Protein AF-A0A131XTY8-F1 (afdb_monomer)

Nearest PDB structures (foldseek):
  3wge-assembly1_A  TM=9.800E-01  e=1.702E-15  Homo sapiens
  3uvt-assembly1_A  TM=9.509E-01  e=2.452E-12  Homo sapiens
  8eky-assembly1_M  TM=9.705E-01  e=9.045E-12  Homo sapiens
  3wgd-assembly6_F  TM=8.967E-01  e=4.268E-10  Homo sapiens
  3wgd-assembly7_G  TM=9.235E-01  e=1.084E-09  Homo sapiens

Foldseek 3Di:
DLQCVQVVPPDDRPDHDDDDDCVPVVVLCVVLVPPDPDWDFDADVPDPHTDTDDDDPDPVSVVVVVCVVVVNDDDPPPPPPVPDPPPQQLEAEDALVCCCVVQQAAKEWEWEAAPNDPVQVVLVVLLSVLRNVCNPPPRYGYYYYHCVHHVPVCVLVPPPDPGWIFMGHNNHTPDTDDDDSHNVVVVVVVVVVVPDDDDDDDDDDDDDDDDDDDPDPPPQPPLAAEDDPVCVQVLLQAFKEKEWEAAPPDPVQSPQSVLLSVLSVCCVPPPPPGPYGYYYYHCNVHVVVCVVVVNPDPGWIFMGHNSDGDDTDDDDRGNVSVCVVCVVVVDPDDDD

InterPro domains:
  IPR013766 Thioredoxin domain [PF00085] (2-67)
  IPR013766 Thioredoxin domain [PF00085] (92-191)
  IPR013766 Thioredoxin domain [PF00085] (224-326)
  IPR013766 Thioredoxin domain [PS51352] (80-195)
  IPR013766 Thioredoxin domain [PS51352] (218-331)
  IPR017937 Thioredoxin, conserved site [PS00194] (109-127)
  IPR036249 Thioredoxin-like superfamily [SSF52833] (3-70)
  IPR036249 Thioredoxin-like superfamily [SSF52833] (89-193)
  IPR036249 Thioredoxin-like superfamily [SSF52833] (214-329)
  IPR051063 Protein Disulfide Isomerase [PTHR45672] (86-199)

Organism: Ixodes ricinus (NCBI:txid34613)

Structure (mmCIF, N/CA/C/O backbone):
data_AF-A0A131XTY8-F1
#
_entry.id   AF-A0A131XTY8-F1
#
loop_
_atom_site.group_PDB
_atom_site.id
_atom_site.type_symbol
_atom_site.label_atom_id
_atom_site.label_alt_id
_atom_site.label_comp_id
_atom_site.label_asym_id
_atom_site.label_entity_id
_atom_site.label_seq_id
_atom_site.pdbx_PDB_ins_code
_atom_site.Cartn_x
_atom_site.Cartn_y
_atom_site.Cartn_z
_atom_site.occupancy
_atom_site.B_iso_or_equiv
_atom_site.auth_seq_id
_atom_site.auth_comp_id
_atom_site.auth_asym_id
_atom_site.auth_atom_id
_atom_site.pdbx_PDB_model_num
ATOM 1 N N . GLU A 1 1 ? 3.208 -10.495 35.066 1.00 76.88 1 GLU A N 1
ATOM 2 C CA . GLU A 1 1 ? 1.771 -10.478 34.714 1.00 76.88 1 GLU A CA 1
ATOM 3 C C . GLU A 1 1 ? 1.296 -11.725 33.966 1.00 76.88 1 GLU A C 1
ATOM 5 O O . GLU A 1 1 ? 0.870 -12.662 34.622 1.00 76.88 1 GLU A O 1
ATOM 10 N N . LEU A 1 2 ? 1.382 -11.815 32.628 1.00 84.31 2 LEU A N 1
ATOM 11 C CA . LEU A 1 2 ? 0.803 -12.963 31.897 1.00 84.31 2 LEU A CA 1
ATOM 12 C C . LEU A 1 2 ? 1.429 -14.311 32.311 1.00 84.31 2 LEU A C 1
ATOM 14 O O . LEU A 1 2 ? 0.721 -15.285 32.539 1.00 84.31 2 LEU A O 1
ATOM 18 N N . ALA A 1 3 ? 2.755 -14.353 32.468 1.00 86.69 3 ALA A N 1
ATOM 19 C CA . ALA A 1 3 ? 3.450 -15.544 32.954 1.00 86.69 3 ALA A CA 1
ATOM 20 C C . ALA A 1 3 ? 3.085 -15.897 34.406 1.00 86.69 3 ALA A C 1
ATOM 22 O O . ALA A 1 3 ? 2.943 -17.071 34.705 1.00 86.69 3 ALA A O 1
ATOM 23 N N . GLU A 1 4 ? 2.868 -14.916 35.285 1.00 84.31 4 GLU A N 1
ATOM 24 C CA . GLU A 1 4 ? 2.409 -15.178 36.662 1.00 84.31 4 GLU A CA 1
ATOM 25 C C . GLU A 1 4 ? 1.011 -15.809 36.637 1.00 84.31 4 GLU A C 1
ATOM 27 O O . GLU A 1 4 ? 0.763 -16.816 37.290 1.00 84.31 4 GLU A O 1
ATOM 32 N N . LYS A 1 5 ? 0.109 -15.296 35.791 1.00 83.38 5 LYS A N 1
ATOM 33 C CA . LYS A 1 5 ? -1.246 -15.844 35.655 1.00 83.38 5 LYS A CA 1
ATOM 34 C C . LYS A 1 5 ? -1.258 -17.280 35.134 1.00 83.38 5 LYS A C 1
ATOM 36 O O . LYS A 1 5 ? -1.989 -18.107 35.664 1.00 83.38 5 LYS A O 1
ATOM 41 N N . TYR A 1 6 ? -0.502 -17.569 34.077 1.00 84.31 6 TYR A N 1
ATOM 42 C CA . TYR A 1 6 ? -0.589 -18.858 33.385 1.00 84.31 6 TYR A CA 1
ATOM 43 C C . TYR A 1 6 ? 0.416 -19.896 33.886 1.00 84.31 6 TYR A C 1
ATOM 45 O O . TYR A 1 6 ? 0.084 -21.075 33.914 1.00 84.31 6 TYR A O 1
ATOM 53 N N . ASN A 1 7 ? 1.616 -19.497 34.309 1.00 88.00 7 ASN A N 1
ATOM 54 C CA . ASN A 1 7 ? 2.637 -20.448 34.755 1.00 88.00 7 ASN A CA 1
ATOM 55 C C . ASN A 1 7 ? 2.583 -20.712 36.267 1.00 88.00 7 ASN A C 1
ATOM 57 O O . ASN A 1 7 ? 3.062 -21.756 36.699 1.00 88.00 7 ASN A O 1
ATOM 61 N N . GLU A 1 8 ? 2.031 -19.798 37.078 1.00 74.25 8 GLU A N 1
ATOM 62 C CA . GLU A 1 8 ? 1.960 -19.970 38.542 1.00 74.25 8 GLU A CA 1
ATOM 63 C C . GLU A 1 8 ? 0.575 -20.425 39.038 1.00 74.25 8 GLU A C 1
ATOM 65 O O . GLU A 1 8 ? 0.424 -20.779 40.211 1.00 74.25 8 GLU A O 1
ATOM 70 N N . ALA A 1 9 ? -0.438 -20.473 38.163 1.00 63.38 9 ALA A N 1
ATOM 71 C CA . ALA A 1 9 ? -1.740 -21.044 38.495 1.00 63.38 9 ALA A CA 1
ATOM 72 C C . ALA A 1 9 ? -1.616 -22.557 38.747 1.00 63.38 9 ALA A C 1
ATOM 74 O O . ALA A 1 9 ? -1.275 -23.333 37.860 1.00 63.38 9 ALA A O 1
ATOM 75 N N . LYS A 1 10 ? -1.913 -22.978 39.982 1.00 55.31 10 LYS A N 1
ATOM 76 C CA . LYS A 1 10 ? -1.775 -24.362 40.475 1.00 55.31 10 LYS A CA 1
ATOM 77 C C . LYS A 1 10 ? -2.814 -25.359 39.935 1.00 55.31 10 LYS A C 1
ATOM 79 O O . LYS A 1 10 ? -2.770 -26.519 40.322 1.00 55.31 10 LYS A O 1
ATOM 84 N N . GLU A 1 11 ? -3.716 -24.934 39.055 1.00 54.28 11 GLU A N 1
ATOM 85 C CA . GLU A 1 11 ? -4.798 -25.755 38.499 1.00 54.28 11 GLU A CA 1
ATOM 86 C C . GLU A 1 11 ? -4.835 -25.590 36.967 1.00 54.28 11 GLU A C 1
ATO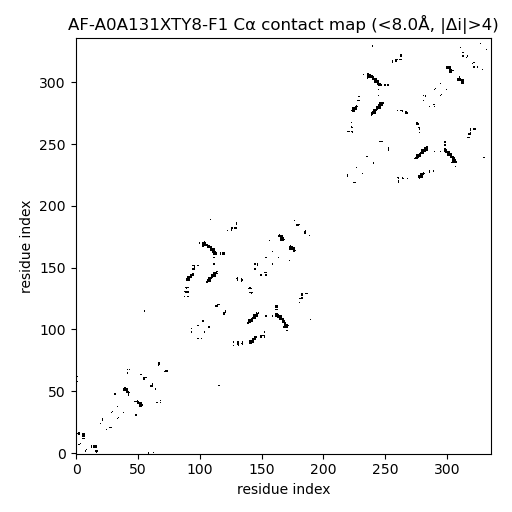M 88 O O . GLU A 1 11 ? -5.079 -24.498 36.459 1.00 54.28 11 GLU A O 1
ATOM 93 N N . GLU A 1 12 ? -4.535 -26.681 36.254 1.00 56.59 12 GLU A N 1
ATOM 94 C CA . GLU A 1 12 ? -4.825 -26.970 34.834 1.00 56.59 12 GLU A CA 1
ATOM 95 C C . GLU A 1 12 ? -4.672 -25.843 33.783 1.00 56.59 12 GLU A C 1
ATOM 97 O O . GLU A 1 12 ? -5.446 -25.770 32.820 1.00 56.59 12 GLU A O 1
ATOM 102 N N . SER A 1 13 ? -3.657 -24.978 33.872 1.00 60.38 13 SER A N 1
ATOM 103 C CA . SER A 1 13 ? -3.382 -24.065 32.758 1.00 60.38 13 SER A CA 1
ATOM 104 C C . SER A 1 13 ? -2.863 -24.852 31.540 1.00 60.38 13 SER A C 1
ATOM 106 O O . SER A 1 13 ? -1.760 -25.391 31.515 1.00 60.38 13 SER A O 1
ATOM 108 N N . LYS A 1 14 ? -3.670 -24.918 30.473 1.00 76.62 14 LYS A N 1
ATOM 109 C CA . LYS A 1 14 ? -3.313 -25.571 29.191 1.00 76.62 14 LYS A CA 1
ATOM 110 C C . LYS A 1 14 ? -2.291 -24.781 28.359 1.00 76.62 14 LYS A C 1
ATOM 112 O O . LYS A 1 14 ? -2.075 -25.086 27.190 1.00 76.62 14 LYS A O 1
ATOM 117 N N . VAL A 1 15 ? -1.723 -23.716 28.922 1.00 86.69 15 VAL A N 1
ATOM 118 C CA . VAL A 1 15 ? -0.898 -22.740 28.207 1.00 86.69 15 VAL A CA 1
ATOM 119 C C . VAL A 1 15 ? 0.311 -22.397 29.052 1.00 86.69 15 VAL A C 1
ATOM 121 O O . VAL A 1 15 ? 0.177 -21.943 30.184 1.00 86.69 15 VAL A O 1
ATOM 124 N N . THR A 1 16 ? 1.490 -22.562 28.461 1.00 90.94 16 THR A N 1
ATOM 125 C CA . THR A 1 16 ? 2.761 -22.137 29.045 1.00 90.94 16 THR A CA 1
ATOM 126 C C . THR A 1 16 ? 3.236 -20.867 28.358 1.00 90.94 16 THR A C 1
ATOM 128 O O . THR A 1 16 ? 3.371 -20.818 27.134 1.00 90.94 16 THR A O 1
ATOM 131 N N . ILE A 1 17 ? 3.525 -19.836 29.146 1.00 92.44 17 ILE A N 1
ATOM 132 C CA . ILE A 1 17 ? 4.117 -18.593 28.654 1.00 92.44 17 ILE A CA 1
ATOM 133 C C . ILE A 1 17 ? 5.634 -18.714 28.746 1.00 92.44 17 ILE A C 1
ATOM 135 O O . ILE A 1 17 ? 6.193 -18.796 29.839 1.00 92.44 17 ILE A O 1
ATOM 139 N N . ALA A 1 18 ? 6.306 -18.704 27.599 1.00 93.00 18 ALA A N 1
ATOM 140 C CA . ALA A 1 18 ? 7.757 -18.803 27.508 1.00 93.00 18 ALA A CA 1
ATOM 141 C C . ALA A 1 18 ? 8.358 -17.552 26.859 1.00 93.00 18 ALA A C 1
ATOM 143 O O . ALA A 1 18 ? 7.710 -16.860 26.071 1.00 93.00 18 ALA A O 1
ATOM 144 N N . LYS A 1 19 ? 9.626 -17.285 27.176 1.00 94.75 19 LYS A N 1
ATOM 145 C CA . LYS A 1 19 ? 10.458 -16.318 26.458 1.00 94.75 19 LYS A CA 1
ATOM 146 C C . LYS A 1 19 ? 11.644 -17.051 25.841 1.00 94.75 19 LYS A C 1
ATOM 148 O O . LYS A 1 19 ? 12.182 -17.963 26.461 1.00 94.75 19 LYS A O 1
ATOM 153 N N . VAL A 1 20 ? 12.050 -16.616 24.656 1.00 94.69 20 VAL A N 1
ATOM 154 C CA . VAL A 1 20 ? 13.271 -17.067 23.980 1.00 94.69 20 VAL A CA 1
ATOM 155 C C . VAL A 1 20 ? 14.160 -15.849 23.805 1.00 94.69 20 VAL A C 1
ATOM 157 O O . VAL A 1 20 ? 13.688 -14.801 23.357 1.00 94.69 20 VAL A O 1
ATOM 160 N N . ASP A 1 21 ? 15.426 -15.971 24.187 1.00 94.50 21 ASP A N 1
ATOM 161 C CA . ASP A 1 21 ? 16.407 -14.916 23.975 1.00 94.50 21 ASP A CA 1
ATOM 162 C C . ASP A 1 21 ? 17.121 -15.152 22.645 1.00 94.50 21 ASP A C 1
ATOM 164 O O . ASP A 1 21 ? 18.081 -15.911 22.556 1.00 94.50 21 ASP A O 1
ATOM 168 N N . CYS A 1 22 ? 16.657 -14.476 21.597 1.00 92.19 22 CYS A N 1
ATOM 169 C CA . CYS A 1 22 ? 17.231 -14.609 20.260 1.00 92.19 22 CYS A CA 1
ATOM 170 C C . CYS A 1 22 ? 18.651 -14.042 20.120 1.00 92.19 22 CYS A C 1
ATOM 172 O O . CYS A 1 22 ? 19.253 -14.203 19.061 1.00 92.19 22 CYS A O 1
ATOM 174 N N . THR A 1 23 ? 19.197 -13.378 21.146 1.00 90.69 23 THR A N 1
ATOM 175 C CA . THR A 1 23 ? 20.622 -13.009 21.165 1.00 90.69 23 THR A CA 1
ATOM 176 C C . THR A 1 23 ? 21.518 -14.187 21.544 1.00 90.69 23 THR A C 1
ATOM 178 O O . THR A 1 23 ? 22.698 -14.192 21.197 1.00 90.69 23 THR A O 1
ATOM 181 N N . VAL A 1 24 ? 20.951 -15.199 22.205 1.00 95.31 24 VAL A N 1
ATOM 182 C CA . VAL A 1 24 ? 21.629 -16.435 22.608 1.00 95.31 24 VAL A CA 1
ATOM 183 C C . VAL A 1 24 ? 21.226 -17.581 21.678 1.00 95.31 24 VAL A C 1
ATOM 185 O O . VAL A 1 24 ? 22.084 -18.208 21.059 1.00 95.31 24 VAL A O 1
ATOM 188 N N . ASP A 1 25 ? 19.924 -17.803 21.506 1.00 93.31 25 ASP A N 1
ATOM 189 C CA . ASP A 1 25 ? 19.342 -18.891 20.712 1.00 93.31 25 ASP A CA 1
ATOM 190 C C . ASP A 1 25 ? 19.099 -18.463 19.254 1.00 93.31 25 ASP A C 1
ATOM 192 O O . ASP A 1 25 ? 17.985 -18.521 18.723 1.00 93.31 25 ASP A O 1
ATOM 196 N N . THR A 1 26 ? 20.155 -17.983 18.596 1.00 90.88 26 THR A N 1
ATOM 197 C CA . THR A 1 26 ? 20.078 -17.377 17.255 1.00 90.88 26 THR A CA 1
ATOM 198 C C . THR A 1 26 ? 19.529 -18.336 16.198 1.00 90.88 26 THR A C 1
ATOM 200 O O . THR A 1 26 ? 18.651 -17.951 15.428 1.00 90.88 26 THR A O 1
ATOM 203 N N . THR A 1 27 ? 19.975 -19.596 16.196 1.00 94.06 27 THR A N 1
ATOM 204 C CA . THR A 1 27 ? 19.529 -20.631 15.246 1.00 94.06 27 THR A CA 1
ATOM 205 C C . THR A 1 27 ? 18.032 -20.897 15.355 1.00 94.06 27 THR A C 1
ATOM 207 O O . THR A 1 27 ? 17.331 -20.875 14.348 1.00 94.06 27 THR A O 1
ATOM 210 N N . LEU A 1 28 ? 17.519 -21.043 16.579 1.00 92.50 28 LEU A N 1
ATOM 211 C CA . LEU A 1 28 ? 16.093 -21.238 16.833 1.00 92.50 28 LEU A CA 1
ATOM 212 C C . LEU A 1 28 ? 15.264 -20.070 16.285 1.00 92.50 28 LEU A C 1
ATOM 214 O O . LEU A 1 28 ? 14.220 -20.281 15.669 1.00 92.50 28 LEU A O 1
ATOM 218 N N . CYS A 1 29 ? 15.717 -18.833 16.488 1.00 91.00 29 CYS A N 1
ATOM 219 C CA . CYS A 1 29 ? 14.992 -17.656 16.019 1.00 91.00 29 CYS A CA 1
ATOM 220 C C . CYS A 1 29 ? 15.054 -17.492 14.495 1.00 91.00 29 CYS A C 1
ATOM 222 O O . CYS A 1 29 ? 14.051 -17.103 13.891 1.00 91.00 29 CYS A O 1
ATOM 224 N N . THR A 1 30 ? 16.174 -17.843 13.859 1.00 89.50 30 THR A N 1
ATOM 225 C CA . THR A 1 30 ? 16.282 -17.890 12.394 1.00 89.50 30 THR A CA 1
ATOM 226 C C . THR A 1 30 ? 15.376 -18.965 11.795 1.00 89.50 30 THR A C 1
ATOM 228 O O . THR A 1 30 ? 14.608 -18.650 10.888 1.00 89.50 30 THR A O 1
ATOM 231 N N . ASP A 1 31 ? 15.372 -20.184 12.342 1.00 92.44 31 ASP A N 1
ATOM 232 C CA . ASP A 1 31 ? 14.514 -21.288 11.877 1.00 92.44 31 ASP A CA 1
ATOM 233 C C . ASP A 1 31 ? 13.024 -20.949 12.013 1.00 92.44 31 ASP A C 1
ATOM 235 O O . ASP A 1 31 ? 12.188 -21.361 11.211 1.00 92.44 31 ASP A O 1
ATOM 239 N N . GLN A 1 32 ? 12.679 -20.146 13.021 1.00 88.94 32 GLN A N 1
ATOM 240 C CA . GLN A 1 32 ? 11.327 -19.638 13.235 1.00 88.94 32 GLN A CA 1
ATOM 241 C C . GLN A 1 32 ? 11.015 -18.358 12.433 1.00 88.94 32 GLN A C 1
ATOM 243 O O . GLN A 1 32 ? 9.924 -17.794 12.594 1.00 88.94 32 GLN A O 1
ATOM 248 N N . GLY A 1 33 ? 11.923 -17.880 11.578 1.00 87.12 33 GLY A N 1
ATOM 249 C CA . GLY A 1 33 ? 11.722 -16.715 10.710 1.00 87.12 33 GLY A CA 1
ATOM 250 C C . GLY A 1 33 ? 11.569 -15.394 11.468 1.00 87.12 33 GLY A C 1
ATOM 251 O O . GLY A 1 33 ? 10.771 -14.534 11.081 1.00 87.12 33 GLY A O 1
ATOM 252 N N . ILE A 1 34 ? 12.265 -15.233 12.594 1.00 88.06 34 ILE A N 1
ATOM 253 C CA . ILE A 1 34 ? 12.212 -14.013 13.403 1.00 88.06 34 ILE A CA 1
ATOM 254 C C . ILE A 1 34 ? 13.188 -12.976 12.836 1.00 88.06 34 ILE A C 1
ATOM 256 O O . ILE A 1 34 ? 14.396 -13.088 13.002 1.00 88.06 34 ILE A O 1
ATOM 260 N N . MET A 1 35 ? 12.643 -11.943 12.186 1.00 80.00 35 MET A N 1
ATOM 261 C CA . MET A 1 35 ? 13.420 -10.875 11.530 1.00 80.00 35 MET A CA 1
ATOM 262 C C . MET A 1 35 ? 13.464 -9.560 12.326 1.00 80.00 35 MET A C 1
ATOM 264 O O . MET A 1 35 ? 14.200 -8.640 11.979 1.00 80.00 35 MET A O 1
ATOM 268 N N . SER A 1 36 ? 12.645 -9.429 13.371 1.00 74.69 36 SER A N 1
ATOM 269 C CA . SER A 1 36 ? 12.559 -8.224 14.201 1.00 74.69 36 SER A CA 1
ATOM 270 C C . SER A 1 36 ? 12.063 -8.563 15.603 1.00 74.69 36 SER A C 1
ATOM 272 O O . SER A 1 36 ? 11.479 -9.626 15.818 1.00 74.69 36 SER A O 1
ATOM 274 N N . TYR A 1 37 ? 12.295 -7.667 16.566 1.00 83.81 37 TYR A N 1
ATOM 275 C CA . TYR A 1 37 ? 11.986 -7.914 17.974 1.00 83.81 37 TYR A CA 1
ATOM 276 C C . TYR A 1 37 ? 11.104 -6.813 18.590 1.00 83.81 37 TYR A C 1
ATOM 278 O O . TYR A 1 37 ? 11.270 -5.639 18.258 1.00 83.81 37 TYR A O 1
ATOM 286 N N . PRO A 1 38 ? 10.201 -7.158 19.532 1.00 88.81 38 PRO A N 1
ATOM 287 C CA . PRO A 1 38 ? 9.836 -8.518 19.929 1.00 88.81 38 PRO A CA 1
ATOM 288 C C . PRO A 1 38 ? 8.706 -9.089 19.050 1.00 88.81 38 PRO A C 1
ATOM 290 O O . PRO A 1 38 ? 7.813 -8.363 18.603 1.00 88.81 38 PRO A O 1
ATOM 293 N N . VAL A 1 39 ? 8.721 -10.407 18.843 1.00 85.94 39 VAL A N 1
ATOM 294 C CA . VAL A 1 39 ? 7.678 -11.160 18.128 1.00 85.94 39 VAL A CA 1
ATOM 295 C C . VAL A 1 39 ? 7.025 -12.135 19.099 1.00 85.94 39 VAL A C 1
ATOM 297 O O . VAL A 1 39 ? 7.710 -12.877 19.793 1.00 85.94 39 VAL A O 1
ATOM 300 N N . LEU A 1 40 ? 5.694 -12.126 19.141 1.00 92.25 40 LEU A N 1
ATOM 301 C CA . LEU A 1 40 ? 4.896 -13.031 19.962 1.00 92.25 40 LEU A CA 1
ATOM 302 C C . LEU A 1 40 ? 4.269 -14.088 19.049 1.00 92.25 40 LEU A C 1
ATOM 304 O O . LEU A 1 40 ? 3.658 -13.739 18.035 1.00 92.25 40 LEU A O 1
ATOM 308 N N . LYS A 1 41 ? 4.436 -15.367 19.391 1.00 92.25 41 LYS A N 1
ATOM 309 C CA . LYS A 1 41 ? 3.851 -16.499 18.663 1.00 92.25 41 LYS A CA 1
ATOM 310 C C . LYS A 1 41 ? 3.152 -17.452 19.628 1.00 92.25 41 LYS A C 1
ATOM 312 O O . LYS A 1 41 ? 3.670 -17.713 20.709 1.00 92.25 41 LYS A O 1
ATOM 317 N N . PHE A 1 42 ? 2.010 -17.984 19.208 1.00 91.44 42 PHE A N 1
ATOM 318 C CA . PHE A 1 42 ? 1.292 -19.051 19.900 1.00 91.44 42 PHE A CA 1
ATOM 319 C C . PHE A 1 42 ? 1.523 -20.382 19.188 1.00 91.44 42 PHE A C 1
ATOM 321 O O . PHE A 1 42 ? 1.291 -20.486 17.984 1.00 91.44 42 PHE A O 1
ATOM 328 N N . PHE A 1 43 ? 1.949 -21.400 19.930 1.00 92.12 43 PHE A N 1
ATOM 329 C CA . PHE A 1 43 ? 2.183 -22.744 19.410 1.00 92.12 43 PHE A CA 1
ATOM 330 C C . PHE A 1 43 ? 1.123 -23.689 19.975 1.00 92.12 43 PHE A C 1
ATOM 332 O O . PHE A 1 43 ? 0.987 -23.816 21.190 1.00 92.12 43 PHE A O 1
ATOM 339 N N . LYS A 1 44 ? 0.361 -24.339 19.089 1.00 88.56 44 LYS A N 1
ATOM 340 C CA . LYS A 1 44 ? -0.569 -25.408 19.477 1.00 88.56 44 LYS A CA 1
ATOM 341 C C . LYS A 1 44 ? 0.208 -26.677 19.812 1.00 88.56 44 LYS A C 1
ATOM 343 O O . LYS A 1 44 ? 1.271 -26.919 19.244 1.00 88.56 44 LYS A O 1
ATOM 348 N N . GLU A 1 45 ? -0.348 -27.501 20.695 1.00 85.12 45 GLU A N 1
ATOM 349 C CA . GLU A 1 45 ? 0.223 -28.807 21.023 1.00 85.12 45 GLU A CA 1
ATOM 350 C C . GLU A 1 45 ? 0.461 -29.631 19.744 1.00 85.12 45 GLU A C 1
ATOM 352 O O . GLU A 1 45 ? -0.403 -29.719 18.872 1.00 85.12 45 GLU A O 1
ATOM 357 N N . GLY A 1 46 ? 1.672 -30.175 19.599 1.00 83.62 46 GLY A N 1
ATOM 358 C CA . GLY A 1 46 ? 2.092 -30.929 18.414 1.00 83.62 46 GLY A CA 1
ATOM 359 C C . GLY A 1 46 ? 2.472 -30.088 17.185 1.00 83.62 46 GLY A C 1
ATOM 360 O O . GLY A 1 46 ? 3.017 -30.647 16.233 1.00 83.62 46 GLY A O 1
ATOM 361 N N . SER A 1 47 ? 2.256 -28.766 17.189 1.00 86.00 47 SER A N 1
ATOM 362 C CA . SER A 1 47 ? 2.656 -27.881 16.086 1.00 86.00 47 SER A CA 1
ATOM 363 C C . SER A 1 47 ? 4.073 -27.338 16.270 1.00 86.00 47 SER A C 1
ATOM 365 O O . SER A 1 47 ? 4.421 -26.816 17.328 1.00 86.00 47 SER A O 1
ATOM 367 N N . LYS A 1 48 ? 4.878 -27.392 15.202 1.00 84.38 48 LYS A N 1
ATOM 368 C CA . LYS A 1 48 ? 6.185 -26.709 15.116 1.00 84.38 48 LYS A CA 1
ATOM 369 C C . LYS A 1 48 ? 6.085 -25.285 14.565 1.00 84.38 48 LYS A C 1
ATOM 371 O O . LYS A 1 48 ? 7.052 -24.532 14.645 1.00 84.38 48 LYS A O 1
ATOM 376 N N . GLU A 1 49 ? 4.927 -24.924 14.019 1.00 82.44 49 GLU A N 1
ATOM 377 C CA . GLU A 1 49 ? 4.651 -23.594 13.488 1.00 82.44 49 GLU A CA 1
ATOM 378 C C . GLU A 1 49 ? 3.770 -22.811 14.459 1.00 82.44 49 GLU A C 1
ATOM 380 O O . GLU A 1 49 ? 2.732 -23.295 14.926 1.00 82.44 49 GLU A O 1
ATOM 385 N N . GLY A 1 50 ? 4.212 -21.595 14.773 1.00 85.94 50 GLY A N 1
ATOM 386 C CA . GLY A 1 50 ? 3.519 -20.696 15.684 1.00 85.94 50 GLY A CA 1
ATOM 387 C C . GLY A 1 50 ? 2.734 -19.618 14.943 1.00 85.94 50 GLY A C 1
ATOM 388 O O . GLY A 1 50 ? 3.257 -18.973 14.031 1.00 85.94 50 GLY A O 1
ATOM 389 N N . VAL A 1 51 ? 1.506 -19.362 15.388 1.00 86.31 51 VAL A N 1
ATOM 390 C CA . VAL A 1 51 ? 0.666 -18.264 14.895 1.00 86.31 51 VAL A CA 1
ATOM 391 C C . VAL A 1 51 ? 1.167 -16.954 15.490 1.00 86.31 51 VAL A C 1
ATOM 393 O O . VAL A 1 51 ? 1.234 -16.803 16.710 1.00 86.31 51 VAL A O 1
ATOM 396 N N . LYS A 1 52 ? 1.536 -15.998 14.635 1.00 84.75 52 LYS A N 1
ATOM 397 C CA . LYS A 1 52 ? 2.046 -14.694 15.069 1.00 84.75 52 LYS A CA 1
ATOM 398 C C . LYS A 1 52 ? 0.918 -13.803 15.587 1.00 84.75 52 LYS A C 1
ATOM 400 O O . LYS A 1 52 ? -0.095 -13.621 14.917 1.00 84.75 52 LYS A O 1
ATOM 405 N N . TYR A 1 53 ? 1.139 -13.201 16.749 1.00 85.56 53 TYR A N 1
ATOM 406 C CA . TYR A 1 53 ? 0.249 -12.204 17.324 1.00 85.56 53 TYR A CA 1
ATOM 407 C C . TYR A 1 53 ? 0.582 -10.801 16.808 1.00 85.56 53 TYR A C 1
ATOM 409 O O . TYR A 1 53 ? 1.743 -10.381 16.817 1.00 85.56 53 TYR A O 1
ATOM 417 N N . TRP A 1 54 ? -0.454 -10.072 16.392 1.00 75.38 54 TRP A N 1
ATOM 418 C CA . TRP A 1 54 ? -0.343 -8.730 15.807 1.00 75.38 54 TRP A CA 1
ATOM 419 C C . TRP A 1 54 ? -1.071 -7.642 16.611 1.00 75.38 54 TRP A C 1
ATOM 421 O O . TRP A 1 54 ? -1.059 -6.481 16.210 1.00 75.38 54 TRP A O 1
ATOM 431 N N . GLY A 1 55 ? -1.725 -8.006 17.717 1.00 71.88 55 GLY A N 1
ATOM 432 C CA . GLY A 1 55 ? -2.506 -7.077 18.531 1.00 71.88 55 GLY A CA 1
ATOM 433 C C . GLY A 1 55 ? -1.673 -6.267 19.537 1.00 71.88 55 GLY A C 1
ATOM 434 O O . GLY A 1 55 ? -0.443 -6.388 19.597 1.00 71.88 55 GLY A O 1
ATOM 435 N N . PRO A 1 56 ? -2.337 -5.413 20.332 1.00 68.31 56 PRO A N 1
ATOM 436 C CA . PRO A 1 56 ? -1.686 -4.639 21.382 1.00 68.31 56 PRO A CA 1
ATOM 437 C C . PRO A 1 56 ? -1.156 -5.545 22.506 1.00 68.31 56 PRO A C 1
ATOM 439 O O . PRO A 1 56 ? -1.742 -6.559 22.856 1.00 68.31 56 PRO A O 1
ATOM 442 N N . ARG A 1 57 ? -0.005 -5.190 23.084 1.00 82.19 57 ARG A N 1
ATOM 443 C CA . ARG A 1 57 ? 0.692 -6.021 24.088 1.00 82.19 57 ARG A CA 1
ATOM 444 C C . ARG A 1 57 ? 0.200 -5.778 25.518 1.00 82.19 57 ARG A C 1
ATOM 446 O O . ARG A 1 57 ? 0.995 -5.825 26.453 1.00 82.19 57 ARG A O 1
ATOM 453 N N . ASP A 1 58 ? -1.081 -5.471 25.674 1.00 82.88 58 ASP A N 1
ATOM 454 C CA . ASP A 1 58 ? -1.734 -5.371 26.975 1.00 82.88 58 ASP A CA 1
ATOM 455 C C . ASP A 1 58 ? -2.288 -6.735 27.414 1.00 82.88 58 ASP A C 1
ATOM 457 O O . ASP A 1 58 ? -2.533 -7.627 26.597 1.00 82.88 58 ASP A O 1
ATOM 461 N N . LEU A 1 59 ? -2.464 -6.901 28.724 1.00 80.75 59 LEU A N 1
ATOM 462 C CA . LEU A 1 59 ? -2.857 -8.173 29.324 1.00 80.75 59 LEU A CA 1
ATOM 463 C C . LEU A 1 59 ? -4.200 -8.686 28.779 1.00 80.75 59 LEU A C 1
ATOM 465 O O . LEU A 1 59 ? -4.326 -9.873 28.492 1.00 80.75 59 LEU A O 1
ATOM 469 N N . ILE A 1 60 ? -5.172 -7.794 28.574 1.00 77.88 60 ILE A N 1
ATOM 470 C CA . ILE A 1 60 ? -6.528 -8.147 28.130 1.00 77.88 60 ILE A CA 1
ATOM 471 C C . ILE A 1 60 ? -6.479 -8.720 26.713 1.00 77.88 60 ILE A C 1
ATOM 473 O O . ILE A 1 60 ? -7.035 -9.784 26.436 1.00 77.88 60 ILE A O 1
ATOM 477 N N . SER A 1 61 ? -5.774 -8.038 25.815 1.00 77.94 61 SER A N 1
ATOM 478 C CA . SER A 1 61 ? -5.684 -8.430 24.410 1.00 77.94 61 SER A CA 1
ATOM 479 C C . SER A 1 61 ? -4.868 -9.707 24.200 1.00 77.94 61 SER A C 1
ATOM 481 O O . SER A 1 61 ? -5.175 -10.492 23.299 1.00 77.94 61 SER A O 1
ATOM 483 N N . LEU A 1 62 ? -3.850 -9.943 25.032 1.00 87.38 62 LEU A N 1
ATOM 484 C CA . LEU A 1 62 ? -3.076 -11.186 25.018 1.00 87.38 62 LEU A CA 1
ATOM 485 C C . LEU A 1 62 ? -3.890 -12.368 25.556 1.00 87.38 62 LEU A C 1
ATOM 487 O O . LEU A 1 62 ? -3.834 -13.457 24.987 1.00 87.38 62 LEU A O 1
ATOM 491 N N . GLU A 1 63 ? -4.680 -12.161 26.608 1.00 85.94 63 GLU A N 1
ATOM 492 C CA . GLU A 1 63 ? -5.575 -13.189 27.145 1.00 85.94 63 GLU A CA 1
ATOM 493 C C . GLU A 1 63 ? -6.674 -13.579 26.156 1.00 85.94 63 GLU A C 1
ATOM 495 O O . GLU A 1 63 ? -6.933 -14.768 25.973 1.00 85.94 63 GLU A O 1
ATOM 500 N N . ALA A 1 64 ? -7.273 -12.599 25.476 1.00 80.81 64 ALA A N 1
ATOM 501 C CA . ALA A 1 64 ? -8.270 -12.851 24.440 1.00 80.81 64 ALA A CA 1
ATOM 502 C C . ALA A 1 64 ? -7.694 -13.693 23.293 1.00 80.81 64 ALA A C 1
ATOM 504 O O . ALA A 1 64 ? -8.296 -14.684 22.887 1.00 80.81 64 ALA A O 1
ATOM 505 N N . PHE A 1 65 ? -6.489 -13.353 22.831 1.00 85.25 65 PHE A N 1
ATOM 506 C CA . PHE A 1 65 ? -5.808 -14.112 21.784 1.00 85.25 65 PHE A CA 1
ATOM 507 C C . PHE A 1 65 ? -5.479 -15.549 22.204 1.00 85.25 65 PHE A C 1
ATOM 509 O O . PHE A 1 65 ? -5.601 -16.471 21.396 1.00 85.25 65 PHE A O 1
ATOM 516 N N . ILE A 1 66 ? -5.076 -15.761 23.460 1.00 88.06 66 ILE A N 1
ATOM 517 C CA . ILE A 1 66 ? -4.838 -17.105 23.995 1.00 88.06 66 ILE A CA 1
ATOM 518 C C . ILE A 1 66 ? -6.144 -17.910 24.016 1.00 88.06 66 ILE A C 1
ATOM 520 O O . ILE A 1 66 ? -6.155 -19.047 23.547 1.00 88.06 66 ILE A O 1
ATOM 524 N N . ALA A 1 67 ? -7.244 -17.326 24.500 1.00 84.25 67 ALA A N 1
ATOM 525 C CA . ALA A 1 67 ? -8.549 -17.989 24.545 1.00 84.25 67 ALA A CA 1
ATOM 526 C C . ALA A 1 67 ? -9.059 -18.370 23.141 1.00 84.25 67 ALA A C 1
ATOM 528 O O . ALA A 1 67 ? -9.457 -19.516 22.917 1.00 84.25 67 ALA A O 1
ATOM 529 N N . GLU A 1 68 ? -8.957 -17.449 22.177 1.00 82.50 68 GLU A N 1
ATOM 530 C CA . GLU A 1 68 ? -9.291 -17.692 20.767 1.00 82.50 68 GLU A CA 1
ATOM 531 C C . GLU A 1 68 ? -8.424 -18.812 20.173 1.00 82.50 68 GLU A C 1
ATOM 533 O O . GLU A 1 68 ? -8.925 -19.736 19.531 1.00 82.50 68 GLU A O 1
ATOM 538 N N . SER A 1 69 ? -7.117 -18.787 20.447 1.00 84.44 69 SER A N 1
ATOM 539 C CA . SER A 1 69 ? -6.176 -19.794 19.944 1.00 84.44 69 SER A CA 1
ATOM 540 C C . SER A 1 69 ? -6.453 -21.198 20.495 1.00 84.44 69 SER A C 1
ATOM 542 O O . SER A 1 69 ? -6.181 -22.189 19.809 1.00 84.44 69 SER A O 1
ATOM 544 N N . LEU A 1 70 ? -7.026 -21.292 21.698 1.00 84.81 70 LEU A N 1
ATOM 545 C CA . LEU A 1 70 ? -7.485 -22.537 22.318 1.00 84.81 70 LEU A CA 1
ATOM 546 C C . LEU A 1 70 ? -8.860 -23.009 21.814 1.00 84.81 70 LEU A C 1
ATOM 548 O O . LEU A 1 70 ? -9.301 -24.087 22.212 1.00 84.81 70 LEU A O 1
ATOM 552 N N . GLY A 1 71 ? -9.538 -22.238 20.957 1.00 74.06 71 GLY A N 1
ATOM 553 C CA . GLY A 1 71 ? -10.888 -22.555 20.488 1.00 74.06 71 GLY A CA 1
ATOM 554 C C . GLY A 1 71 ? -11.948 -22.448 21.586 1.00 74.06 71 GLY A C 1
ATOM 555 O O . GLY A 1 71 ? -12.984 -23.102 21.499 1.00 74.06 71 GLY A O 1
ATOM 556 N N . GLN A 1 72 ? -11.684 -21.666 22.637 1.00 69.88 72 GLN A N 1
ATOM 557 C CA . GLN A 1 72 ? -12.693 -21.34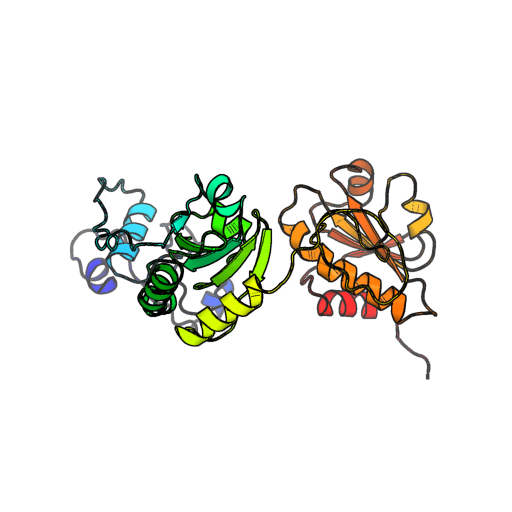7 23.639 1.00 69.88 72 GLN A CA 1
ATOM 558 C C . GLN A 1 72 ? -13.600 -20.251 23.069 1.00 69.88 72 GLN A C 1
ATOM 560 O O . GLN A 1 72 ? -13.140 -19.138 22.815 1.00 69.88 72 GLN A O 1
ATOM 565 N N . GLU A 1 73 ? -14.884 -20.558 22.864 1.00 44.12 73 GLU A N 1
ATOM 566 C CA . GLU A 1 73 ? -15.896 -19.529 22.617 1.00 44.12 73 GLU A CA 1
ATOM 567 C C . GLU A 1 73 ? -15.947 -18.612 23.842 1.00 44.12 73 GLU A C 1
ATOM 569 O O . GLU A 1 73 ? -16.312 -19.038 24.941 1.00 44.12 73 GLU A O 1
ATOM 574 N N . GLN A 1 74 ? -15.542 -17.352 23.681 1.00 45.69 74 GLN A N 1
ATOM 575 C CA . GLN A 1 74 ? -15.824 -16.359 24.706 1.00 45.69 74 GLN A CA 1
ATOM 576 C C . GLN A 1 74 ? -17.310 -15.983 24.628 1.00 45.69 74 GLN A C 1
ATOM 578 O O . GLN A 1 74 ? -17.812 -15.738 23.528 1.00 45.69 74 GLN A O 1
ATOM 583 N N . PRO A 1 75 ? -18.016 -15.865 25.770 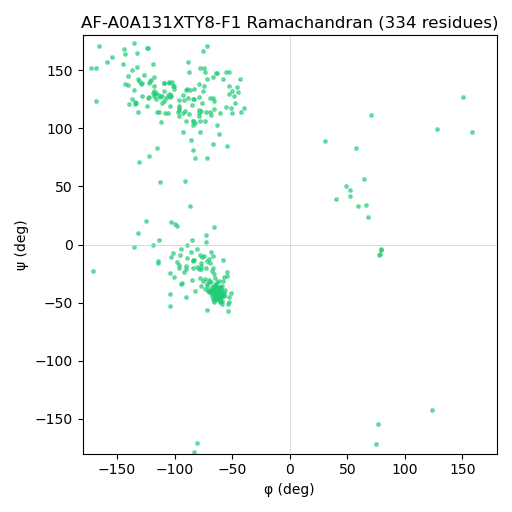1.00 38.69 75 PRO A N 1
ATOM 584 C CA . PRO A 1 75 ? -19.235 -15.074 25.792 1.00 38.69 75 PRO A CA 1
ATOM 585 C C . PRO A 1 75 ? -18.863 -13.659 25.343 1.00 38.69 75 PRO A C 1
ATOM 587 O O . PRO A 1 75 ? -17.774 -13.193 25.674 1.00 38.69 75 PRO A O 1
ATOM 590 N N . GLU A 1 76 ? -19.734 -12.995 24.581 1.00 38.81 76 GLU A N 1
ATOM 591 C CA . GLU A 1 76 ? -19.565 -11.604 24.148 1.00 38.81 76 GLU A CA 1
ATOM 592 C C . GLU A 1 76 ? -19.327 -10.684 25.359 1.00 38.81 76 GLU A C 1
ATOM 594 O O . GLU A 1 76 ? -20.240 -10.067 25.906 1.00 38.81 76 GLU A O 1
ATOM 599 N N . VAL A 1 77 ? -18.082 -10.577 25.816 1.00 36.53 77 VAL A N 1
ATOM 600 C CA . VAL A 1 77 ? -17.681 -9.550 26.763 1.00 36.53 77 VAL A CA 1
ATOM 601 C C . VAL A 1 77 ? -17.543 -8.299 25.921 1.00 36.53 77 VAL A C 1
ATOM 603 O O . VAL A 1 77 ? -16.541 -8.087 25.234 1.00 36.53 77 VAL A O 1
ATOM 606 N N . ALA A 1 78 ? -18.609 -7.501 25.932 1.00 40.09 78 ALA A N 1
ATOM 607 C CA . ALA A 1 78 ? -18.608 -6.140 25.435 1.00 40.09 78 ALA A CA 1
ATOM 608 C C . ALA A 1 78 ? -17.314 -5.462 25.895 1.00 40.09 78 ALA A C 1
ATOM 610 O O . ALA A 1 78 ? -17.079 -5.278 27.092 1.00 40.09 78 ALA A O 1
ATOM 611 N N . LYS A 1 79 ? -16.454 -5.134 24.926 1.00 41.22 79 LYS A N 1
ATOM 612 C CA . LYS A 1 79 ? -15.265 -4.313 25.145 1.00 41.22 79 LYS A CA 1
ATOM 613 C C . LYS A 1 79 ? -15.689 -3.127 26.021 1.00 41.22 79 LYS A C 1
ATOM 615 O O . LYS A 1 79 ? -16.661 -2.460 25.650 1.00 41.22 79 LYS A O 1
ATOM 620 N N . PRO A 1 80 ? -14.983 -2.786 27.113 1.00 33.69 80 PRO A N 1
ATOM 621 C CA . PRO A 1 80 ? -15.018 -1.418 27.582 1.00 33.69 80 PRO A CA 1
ATOM 622 C C . PRO A 1 80 ? -14.320 -0.611 26.490 1.00 33.69 80 PRO A C 1
ATOM 624 O O . PRO A 1 80 ? -13.105 -0.429 26.483 1.00 33.69 80 PRO A O 1
ATOM 627 N N . VAL A 1 81 ? -15.103 -0.215 25.488 1.00 37.12 81 VAL A N 1
ATOM 628 C CA . VAL A 1 81 ? -14.750 0.845 24.562 1.00 37.12 81 VAL A CA 1
ATOM 629 C C . VAL A 1 81 ? -14.449 2.033 25.475 1.00 37.12 81 VAL A C 1
ATOM 631 O O . VAL A 1 81 ? -15.339 2.424 26.237 1.00 37.12 81 VAL A O 1
ATOM 634 N N . PRO A 1 82 ? -13.220 2.586 25.480 1.00 38.50 82 PRO A N 1
ATOM 635 C CA . PRO A 1 82 ? -13.023 3.913 26.042 1.00 38.50 82 PRO A CA 1
ATOM 636 C C . PRO A 1 82 ? -14.081 4.770 25.368 1.00 38.50 82 PRO A C 1
ATOM 638 O O . PRO A 1 82 ? -14.095 4.789 24.137 1.00 38.50 82 PRO A O 1
ATOM 641 N N . ALA A 1 83 ? -15.012 5.336 26.148 1.00 35.56 83 ALA A N 1
ATOM 642 C CA . ALA A 1 83 ? -16.173 6.041 25.621 1.00 35.56 83 ALA A CA 1
ATOM 643 C C . ALA A 1 83 ? -15.730 6.853 24.406 1.00 35.56 83 ALA A C 1
ATOM 645 O O . ALA A 1 83 ? -14.812 7.670 24.531 1.00 35.56 83 ALA A O 1
ATOM 646 N N . ALA A 1 84 ? -16.293 6.530 23.234 1.00 40.03 84 ALA A N 1
ATOM 647 C CA . ALA A 1 84 ? -15.979 7.249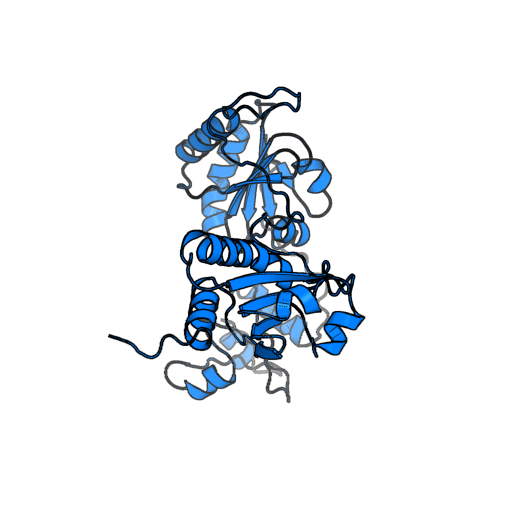 22.014 1.00 40.03 84 ALA A CA 1
ATOM 648 C C . ALA A 1 84 ? -16.073 8.739 22.366 1.00 40.03 84 ALA A C 1
ATOM 650 O O . ALA A 1 84 ? -17.103 9.142 22.923 1.00 40.03 84 ALA A O 1
ATOM 651 N N . PRO A 1 85 ? -14.999 9.532 22.180 1.00 42.53 85 PRO A N 1
ATOM 652 C CA . PRO A 1 85 ? -15.065 10.947 22.499 1.00 42.53 85 PRO A CA 1
ATOM 653 C C . PRO A 1 85 ? -16.284 11.514 21.776 1.00 42.53 85 PRO A C 1
ATOM 655 O O . PRO A 1 85 ? -16.547 11.129 20.633 1.00 42.53 85 PRO A O 1
ATOM 658 N N . ALA A 1 86 ? -17.056 12.345 22.484 1.00 43.59 86 ALA A N 1
ATOM 659 C CA . ALA A 1 86 ? -18.275 12.952 21.963 1.00 43.59 86 ALA A CA 1
ATOM 660 C C . ALA A 1 86 ? -18.046 13.451 20.524 1.00 43.59 86 ALA A C 1
ATOM 662 O O . ALA A 1 86 ? -16.938 13.919 20.239 1.00 43.59 86 ALA A O 1
ATOM 663 N N . PRO A 1 87 ? -19.040 13.334 19.621 1.00 48.22 87 PRO A N 1
ATOM 664 C CA . PRO A 1 87 ? -18.892 13.782 18.242 1.00 48.22 87 PRO A CA 1
ATOM 665 C C . PRO A 1 87 ? -18.360 15.215 18.243 1.00 48.22 87 PRO A C 1
ATOM 667 O O . PRO A 1 87 ? -19.007 16.132 18.745 1.00 48.22 87 PRO A O 1
ATOM 670 N N . VAL A 1 88 ? -17.130 15.375 17.760 1.00 59.88 88 VAL A N 1
ATOM 671 C CA . VAL A 1 88 ? -16.476 16.676 17.683 1.00 59.88 88 VAL A CA 1
ATOM 672 C C . VAL A 1 88 ? -17.045 17.379 16.460 1.00 59.88 88 VAL A C 1
ATOM 674 O O . VAL A 1 88 ? -17.047 16.806 15.368 1.00 59.88 88 VAL A O 1
ATOM 677 N N . SER A 1 89 ? -17.534 18.603 16.649 1.00 66.50 89 SER A N 1
ATOM 678 C CA . SER A 1 89 ? -18.038 19.454 15.568 1.00 66.50 89 SER A CA 1
ATOM 679 C C . SER A 1 89 ? -17.019 19.540 14.422 1.00 66.50 89 SER A C 1
ATOM 681 O O . SER A 1 89 ? -15.823 19.709 14.663 1.00 66.50 89 SER A O 1
ATOM 683 N N . GLY A 1 90 ? -17.469 19.342 13.182 1.00 74.56 90 GLY A N 1
ATOM 684 C CA . GLY A 1 90 ? -16.620 19.367 11.983 1.00 74.56 90 GLY A CA 1
ATOM 685 C C . GLY A 1 90 ? -15.749 18.127 11.703 1.00 74.56 90 GLY A C 1
ATOM 686 O O . GLY A 1 90 ? -15.186 18.041 10.611 1.00 74.56 90 GLY A O 1
ATOM 687 N N . LEU A 1 91 ? -15.638 17.146 12.614 1.00 88.81 91 LEU A N 1
ATOM 688 C CA . LEU A 1 91 ? -14.818 15.940 12.401 1.00 88.81 91 LEU A CA 1
ATOM 689 C C . LEU A 1 91 ? -15.651 14.760 11.883 1.00 88.81 91 LEU A C 1
ATOM 691 O O . LEU A 1 91 ? -16.485 14.203 12.597 1.00 88.81 91 LEU A O 1
ATOM 695 N N . VAL A 1 92 ? -15.369 14.316 10.660 1.00 90.12 92 VAL A N 1
ATOM 696 C CA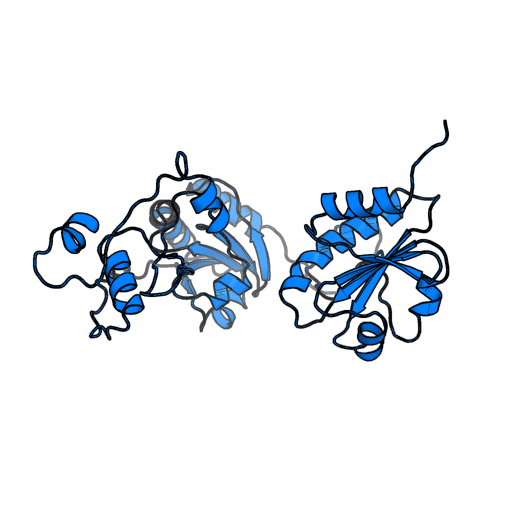 . VAL A 1 92 ? -16.097 13.215 10.014 1.00 90.12 92 VAL A CA 1
ATOM 697 C C . VAL A 1 92 ? -15.446 11.863 10.316 1.00 90.12 92 VAL A C 1
ATOM 699 O O . VAL A 1 92 ? -14.235 11.692 10.174 1.00 90.12 92 VAL A O 1
ATOM 702 N N . GLU A 1 93 ? -16.242 10.866 10.698 1.00 90.56 93 GLU A N 1
ATOM 703 C CA . GLU A 1 93 ? -15.782 9.480 10.817 1.00 90.56 93 GLU A CA 1
ATOM 704 C C . GLU A 1 93 ? -16.105 8.697 9.544 1.00 90.56 93 GLU A C 1
ATOM 706 O O . GLU A 1 93 ? -17.252 8.656 9.096 1.00 90.56 93 GLU A O 1
ATOM 711 N N . VAL A 1 94 ? -15.078 8.097 8.946 1.00 83.31 94 VAL A N 1
ATOM 712 C CA . VAL A 1 94 ? -15.196 7.322 7.710 1.00 83.31 94 VAL A CA 1
ATOM 713 C C . VAL A 1 94 ? -15.004 5.840 8.012 1.00 83.31 94 VAL A C 1
ATOM 715 O O . VAL A 1 94 ? -14.051 5.452 8.689 1.00 83.31 94 VAL A O 1
ATOM 718 N N . THR A 1 95 ? -15.908 5.018 7.482 1.00 77.50 95 THR A N 1
ATOM 719 C CA . THR A 1 95 ? -15.924 3.563 7.661 1.00 77.50 95 THR A CA 1
ATOM 720 C C . THR A 1 95 ? -15.897 2.837 6.320 1.00 77.50 95 THR A C 1
ATOM 722 O O . THR A 1 95 ? -16.130 3.443 5.272 1.00 77.50 95 THR A O 1
ATOM 725 N N . ASP A 1 96 ? -15.683 1.522 6.337 1.00 57.53 96 ASP A N 1
ATOM 726 C CA . ASP A 1 96 ? -15.708 0.680 5.128 1.00 57.53 96 ASP A CA 1
ATOM 727 C C . ASP A 1 96 ? -17.045 0.762 4.362 1.00 57.53 96 ASP A C 1
ATOM 729 O O . ASP A 1 96 ? -17.079 0.618 3.141 1.00 57.53 96 ASP A O 1
ATOM 733 N N . GLY A 1 97 ? -18.152 1.041 5.057 1.00 58.84 97 GLY A N 1
ATOM 734 C CA . GLY A 1 97 ? -19.468 1.220 4.437 1.00 58.84 97 GLY A CA 1
ATOM 735 C C . GLY A 1 97 ? -19.730 2.632 3.903 1.00 58.84 97 GLY A C 1
ATOM 736 O O . GLY A 1 97 ? -20.605 2.806 3.057 1.00 58.84 97 GLY A O 1
ATOM 737 N N . THR A 1 98 ? -18.997 3.645 4.379 1.00 73.00 98 THR A N 1
ATOM 738 C CA . THR A 1 98 ? -19.266 5.059 4.062 1.00 73.00 98 THR A CA 1
ATOM 739 C C . THR A 1 98 ? -18.165 5.731 3.254 1.00 73.00 98 THR A C 1
ATOM 741 O O . THR A 1 98 ? -18.402 6.791 2.685 1.00 73.00 98 THR A O 1
ATOM 744 N N . PHE A 1 99 ? -16.971 5.147 3.138 1.00 71.50 99 PHE A N 1
ATOM 745 C CA . PHE A 1 99 ? -15.837 5.846 2.528 1.00 71.50 99 PHE A CA 1
ATOM 746 C C . PHE A 1 99 ? -16.074 6.260 1.078 1.00 71.50 99 PHE A C 1
ATOM 748 O O . PHE A 1 99 ? -15.687 7.360 0.701 1.00 71.50 99 PHE A O 1
ATOM 755 N N . ARG A 1 100 ? -16.769 5.443 0.279 1.00 73.19 100 ARG A N 1
ATOM 756 C CA . ARG A 1 100 ? -17.071 5.781 -1.121 1.00 73.19 100 ARG A CA 1
ATOM 757 C C . ARG A 1 100 ? -17.998 6.985 -1.247 1.00 73.19 100 ARG A C 1
ATOM 759 O O . ARG A 1 100 ? -17.826 7.790 -2.154 1.00 73.19 100 ARG A O 1
ATOM 766 N N . THR A 1 101 ? -18.972 7.113 -0.349 1.00 75.69 101 THR A N 1
ATOM 767 C CA . THR A 1 101 ? -19.930 8.224 -0.372 1.00 75.69 101 THR A CA 1
ATOM 768 C C . THR A 1 101 ? -19.356 9.471 0.283 1.00 75.69 101 THR A C 1
ATOM 770 O O . THR A 1 101 ? -19.549 10.568 -0.232 1.00 75.69 101 THR A O 1
ATOM 773 N N . VAL A 1 102 ? -18.624 9.310 1.387 1.00 81.69 102 VAL A N 1
ATOM 774 C CA . VAL A 1 102 ? -18.015 10.419 2.123 1.00 81.69 102 VAL A CA 1
ATOM 775 C C . VAL A 1 102 ? -16.845 10.993 1.339 1.00 81.69 102 VAL A C 1
ATOM 777 O O . VAL A 1 102 ? -16.865 12.174 1.028 1.00 81.69 102 VAL A O 1
ATOM 780 N N . LEU A 1 103 ? -15.856 10.172 0.975 1.00 84.06 103 LEU A N 1
ATOM 781 C CA . LEU A 1 103 ? -14.626 10.643 0.335 1.00 84.06 103 LEU A CA 1
ATOM 782 C C . LEU A 1 103 ? -14.789 10.893 -1.164 1.00 84.06 103 LEU A C 1
ATOM 784 O O . LEU A 1 103 ? -13.991 11.630 -1.733 1.00 84.06 103 LEU A O 1
ATOM 788 N N . GLY A 1 104 ? -15.814 10.313 -1.799 1.00 72.56 104 GLY A N 1
ATOM 789 C CA . GLY A 1 104 ? -16.038 10.374 -3.246 1.00 72.56 104 GLY A CA 1
ATOM 790 C C . GLY A 1 104 ? -16.369 11.759 -3.808 1.00 72.56 104 GLY A C 1
ATOM 791 O O . GLY A 1 104 ? -16.376 11.922 -5.024 1.00 72.56 104 GLY A O 1
ATOM 792 N N . GLN A 1 105 ? -16.631 12.767 -2.969 1.00 77.69 105 GLN A N 1
ATOM 793 C CA . GLN A 1 105 ? -16.980 14.122 -3.413 1.00 77.69 105 GLN A CA 1
ATOM 794 C C . GLN A 1 105 ? -16.330 15.199 -2.546 1.00 77.69 105 GLN A C 1
ATOM 796 O O . GLN A 1 105 ? -16.378 15.124 -1.328 1.00 77.69 105 GLN A O 1
ATOM 801 N N . GLY A 1 106 ? -15.802 16.259 -3.160 1.00 84.38 106 GLY A N 1
ATOM 802 C CA . GLY A 1 106 ? -15.158 17.354 -2.427 1.00 84.38 106 GLY A CA 1
ATOM 803 C C . GLY A 1 106 ? -13.766 16.991 -1.903 1.00 84.38 106 GLY A C 1
ATOM 804 O O . GLY A 1 106 ? -13.207 15.950 -2.264 1.00 84.38 106 GLY A O 1
ATOM 805 N N . ARG A 1 107 ? -13.189 17.877 -1.085 1.00 92.69 107 ARG A N 1
ATOM 806 C CA . ARG A 1 107 ? -11.827 17.738 -0.556 1.00 92.69 107 ARG A CA 1
ATOM 807 C C . ARG A 1 107 ? -11.860 17.251 0.884 1.00 92.69 107 ARG A C 1
ATOM 809 O O . ARG A 1 107 ? -12.682 17.696 1.685 1.00 92.69 107 ARG A O 1
ATOM 816 N N . HIS A 1 108 ? -10.945 16.356 1.214 1.00 94.69 108 HIS A N 1
ATOM 817 C CA . HIS A 1 108 ? -10.848 15.733 2.518 1.00 94.69 108 HIS A CA 1
ATOM 818 C C . HIS A 1 108 ? -9.407 15.696 2.991 1.00 94.69 108 HIS A C 1
ATOM 820 O O . HIS A 1 108 ? -8.525 15.233 2.271 1.00 94.69 108 HIS A O 1
ATOM 826 N N . PHE A 1 109 ? -9.182 16.091 4.239 1.00 96.06 109 PHE A N 1
ATOM 827 C CA . PHE A 1 109 ? -7.940 15.783 4.931 1.00 96.06 109 PHE A CA 1
ATOM 828 C C . PHE A 1 109 ? -8.213 14.681 5.948 1.00 96.06 109 PHE A C 1
ATOM 830 O O . PHE A 1 109 ? -8.991 14.870 6.883 1.00 96.06 109 PHE A O 1
ATOM 837 N N . VAL A 1 110 ? -7.634 13.501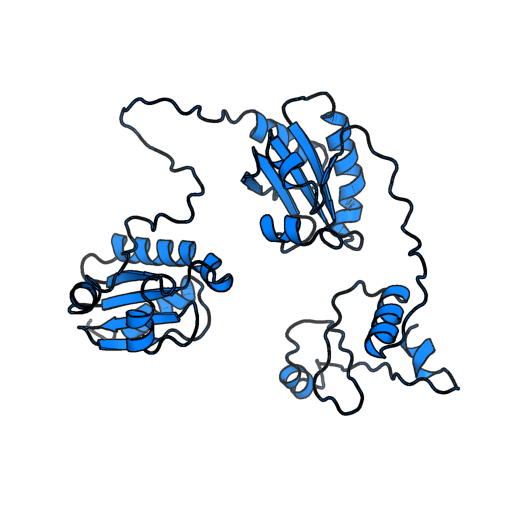 5.731 1.00 97.19 110 VAL A N 1
ATOM 838 C CA . VAL A 1 110 ? -8.023 12.264 6.414 1.00 97.19 110 VAL A CA 1
ATOM 839 C C . VAL A 1 110 ? -6.870 11.716 7.243 1.00 97.19 110 VAL A C 1
ATOM 841 O O . VAL A 1 110 ? -5.770 11.494 6.734 1.00 97.19 110 VAL A O 1
ATOM 844 N N . LYS A 1 111 ? -7.143 11.450 8.524 1.00 96.81 111 LYS A N 1
ATOM 845 C CA . LYS A 1 111 ? -6.234 10.744 9.431 1.00 96.81 111 LYS A CA 1
ATOM 846 C C . LYS A 1 111 ? -6.596 9.270 9.519 1.00 96.81 111 LYS A C 1
ATOM 848 O O . LYS A 1 111 ? -7.610 8.912 10.119 1.00 96.81 111 LYS A O 1
ATOM 853 N N . PHE A 1 112 ? -5.705 8.423 9.035 1.00 94.19 112 PHE A N 1
ATOM 854 C CA . PHE A 1 112 ? -5.770 6.980 9.210 1.00 94.19 112 PHE A CA 1
ATOM 855 C C . PHE A 1 112 ? -4.989 6.577 10.459 1.00 94.19 112 PHE A C 1
ATOM 857 O O . PHE A 1 112 ? -3.817 6.940 10.616 1.00 94.19 112 PHE A O 1
ATOM 864 N N . TYR A 1 113 ? -5.645 5.877 11.383 1.00 88.94 113 TYR A N 1
ATOM 865 C CA . TYR A 1 113 ? -5.081 5.576 12.696 1.00 88.94 113 TYR A CA 1
ATOM 866 C C . TYR A 1 113 ? -5.470 4.192 13.218 1.00 88.94 113 TYR A C 1
ATOM 868 O O . TYR A 1 113 ? -6.381 3.543 12.713 1.00 88.94 113 TYR A O 1
ATOM 876 N N . ALA A 1 114 ? -4.786 3.781 14.286 1.00 75.25 114 ALA A N 1
ATOM 877 C CA . ALA A 1 114 ? -5.193 2.684 15.151 1.00 75.25 114 ALA A CA 1
ATOM 878 C C . ALA A 1 114 ? -5.370 3.202 16.594 1.00 75.25 114 ALA A C 1
ATOM 880 O O . ALA A 1 114 ? -4.571 4.034 17.037 1.00 75.25 114 ALA A O 1
ATOM 881 N N . PRO A 1 115 ? -6.374 2.741 17.359 1.00 70.94 115 PRO A N 1
ATOM 882 C CA . PRO A 1 115 ? -6.688 3.277 18.688 1.00 70.94 115 PRO A CA 1
ATOM 883 C C . PRO A 1 115 ? -5.585 3.012 19.722 1.00 70.94 115 PRO A C 1
ATOM 885 O O . PRO A 1 115 ? -5.418 3.781 20.665 1.00 70.94 115 PRO A O 1
ATOM 888 N N . TRP A 1 116 ? -4.787 1.962 19.520 1.00 68.50 116 TRP A N 1
ATOM 889 C CA . TRP A 1 116 ? -3.650 1.595 20.372 1.00 68.50 116 TRP A CA 1
ATOM 890 C C . TRP A 1 116 ? -2.341 2.324 20.013 1.00 68.50 116 TRP A C 1
ATOM 892 O O . TRP A 1 116 ? -1.341 2.190 20.716 1.00 68.50 116 TRP A O 1
ATOM 902 N N . CYS A 1 117 ? -2.305 3.091 18.921 1.00 73.69 117 CYS A N 1
ATOM 903 C CA . CYS A 1 117 ? -1.098 3.777 18.461 1.00 73.69 117 CYS A CA 1
ATOM 904 C C . CYS A 1 117 ? -0.849 5.061 19.276 1.00 73.69 117 CYS A C 1
ATOM 906 O O . CYS A 1 117 ? -1.581 6.045 19.162 1.00 73.69 117 CYS A O 1
ATOM 908 N N . GLY A 1 118 ? 0.232 5.094 20.065 1.00 65.00 118 GLY A N 1
ATOM 909 C CA . GLY A 1 118 ? 0.561 6.236 20.931 1.00 65.00 118 GLY A CA 1
ATOM 910 C C . GLY A 1 118 ? 0.785 7.560 20.182 1.00 65.00 118 GLY A C 1
ATOM 911 O O . GLY A 1 118 ? 0.363 8.616 20.651 1.00 65.00 118 GLY A O 1
ATOM 912 N N . HIS A 1 119 ? 1.382 7.532 18.983 1.00 69.25 119 HIS A N 1
ATOM 913 C CA . HIS A 1 119 ? 1.504 8.728 18.130 1.00 69.25 119 HIS A CA 1
ATOM 914 C C . HIS A 1 119 ? 0.138 9.244 17.658 1.00 69.25 119 HIS A C 1
ATOM 916 O O . HIS A 1 119 ? -0.089 10.450 17.589 1.00 69.25 119 HIS A O 1
ATOM 922 N N . CYS A 1 120 ? -0.794 8.331 17.394 1.00 83.44 120 CYS A N 1
ATOM 923 C CA . CYS A 1 120 ? -2.147 8.638 16.961 1.00 83.44 120 CYS A CA 1
ATOM 924 C C . CYS A 1 120 ? -2.974 9.267 18.085 1.00 83.44 120 CYS A C 1
ATOM 926 O O . CYS A 1 120 ? -3.727 10.209 17.840 1.00 83.44 120 CYS A O 1
ATOM 928 N N . GLN A 1 121 ? -2.798 8.773 19.314 1.00 81.12 121 GLN A N 1
ATOM 929 C CA . GLN A 1 121 ? -3.423 9.327 20.516 1.00 81.12 121 GLN A CA 1
ATOM 930 C C . GLN A 1 121 ? -2.936 10.755 20.788 1.00 81.12 121 GLN A C 1
ATOM 932 O O . GLN A 1 121 ? -3.755 11.635 21.033 1.00 81.12 121 GLN A O 1
ATOM 937 N N . LYS A 1 122 ? -1.626 11.019 20.656 1.00 81.31 122 LYS A N 1
ATOM 938 C CA . LYS A 1 122 ? -1.061 12.374 20.806 1.00 81.31 122 LYS A CA 1
ATOM 939 C C . LYS A 1 122 ? -1.577 13.360 19.753 1.00 81.31 122 LYS A C 1
ATOM 941 O O . LYS A 1 122 ? -1.803 14.519 20.073 1.00 81.31 122 LYS A O 1
ATOM 946 N N . LEU A 1 123 ? -1.782 12.902 18.516 1.00 88.75 123 LEU A N 1
ATOM 947 C CA . LEU A 1 123 ? -2.319 13.724 17.426 1.00 88.75 123 LEU A CA 1
ATOM 948 C C . LEU A 1 123 ? -3.843 13.928 17.521 1.00 88.75 123 LEU A C 1
ATOM 950 O O . LEU A 1 123 ? -4.377 14.857 16.925 1.00 88.75 123 LEU A O 1
ATOM 954 N N . ALA A 1 124 ? -4.570 13.066 18.237 1.00 89.25 124 ALA A N 1
ATOM 955 C CA . ALA A 1 124 ? -6.028 13.122 18.325 1.00 89.25 124 ALA A CA 1
ATOM 956 C C . ALA A 1 124 ? -6.612 14.486 18.745 1.00 89.25 124 ALA A C 1
ATOM 958 O O . ALA A 1 124 ? -7.495 14.940 18.016 1.00 89.25 124 ALA A O 1
ATOM 959 N N . PRO A 1 125 ? -6.141 15.151 19.822 1.00 90.94 125 PRO A N 1
ATOM 960 C CA . PRO A 1 125 ? -6.658 16.467 20.202 1.00 90.94 125 PRO A CA 1
ATOM 961 C C . PRO A 1 125 ? -6.376 17.535 19.137 1.00 90.94 125 PRO A C 1
ATOM 963 O O . PRO A 1 125 ? -7.295 18.225 18.720 1.00 90.94 125 PRO A O 1
ATOM 966 N N . VAL A 1 126 ? -5.156 17.590 18.591 1.00 92.88 126 VAL A N 1
ATOM 967 C CA . VAL A 1 126 ? -4.799 18.571 17.546 1.00 92.88 126 VAL A CA 1
ATOM 968 C C . VAL A 1 126 ? -5.630 18.370 16.273 1.00 92.88 126 VAL A C 1
ATOM 970 O O . VAL A 1 126 ? -6.055 19.325 15.632 1.00 92.88 126 VAL A O 1
ATOM 973 N N . TRP A 1 127 ? -5.904 17.116 15.907 1.00 95.06 127 TRP A N 1
ATOM 974 C CA . TRP A 1 127 ? -6.746 16.793 14.754 1.00 95.06 127 TRP A CA 1
ATOM 975 C C . TRP A 1 127 ? -8.206 17.224 14.949 1.00 95.06 127 TRP A C 1
ATOM 977 O O . TRP A 1 127 ? -8.860 17.644 13.997 1.00 95.06 127 TRP A O 1
ATOM 987 N N . ALA A 1 128 ? -8.714 17.107 16.178 1.00 90.81 128 ALA A N 1
ATOM 988 C CA . ALA A 1 128 ? -10.046 17.564 16.551 1.00 90.81 128 ALA A CA 1
ATOM 989 C C . ALA A 1 128 ? -10.140 19.098 16.503 1.00 90.81 128 ALA A C 1
ATOM 991 O O . ALA A 1 128 ? -11.077 19.628 15.907 1.00 90.81 128 ALA A O 1
ATOM 992 N N . ASP A 1 129 ? -9.137 19.801 17.032 1.00 90.62 129 ASP A N 1
ATOM 993 C CA . ASP A 1 129 ? -9.067 21.265 16.979 1.00 90.62 129 ASP A CA 1
ATOM 994 C C . ASP A 1 129 ? -8.974 21.776 15.533 1.00 90.62 129 ASP A C 1
ATOM 996 O O . ASP A 1 129 ? -9.617 22.765 15.169 1.00 90.62 129 ASP A O 1
ATOM 1000 N N . LEU A 1 130 ? -8.201 21.097 14.676 1.00 92.38 130 LEU A N 1
ATOM 1001 C CA . LEU A 1 130 ? -8.121 21.410 13.248 1.00 92.38 130 LEU A CA 1
ATOM 1002 C C . LEU A 1 130 ? -9.499 21.306 12.584 1.00 92.38 130 LEU A C 1
ATOM 1004 O O . LEU A 1 130 ? -9.903 22.239 11.889 1.00 92.38 130 LEU A O 1
ATOM 1008 N N . ALA A 1 131 ? -10.218 20.205 12.827 1.00 93.44 131 ALA A N 1
ATOM 1009 C CA . ALA A 1 131 ? -11.557 19.976 12.290 1.00 93.44 131 ALA A CA 1
ATOM 1010 C C . ALA A 1 131 ? -12.550 21.059 12.733 1.00 93.44 131 ALA A C 1
ATOM 1012 O O . ALA A 1 131 ? -13.244 21.623 11.891 1.00 93.44 131 ALA A O 1
ATOM 1013 N N . ALA A 1 132 ? -12.546 21.417 14.019 1.00 90.62 132 ALA A N 1
ATOM 1014 C CA . ALA A 1 132 ? -13.381 22.494 14.546 1.00 90.62 132 ALA A CA 1
ATOM 1015 C C . ALA A 1 132 ? -13.046 23.850 13.898 1.00 90.62 132 ALA A C 1
ATOM 1017 O O . ALA A 1 132 ? -13.938 24.621 13.557 1.00 90.62 132 ALA A O 1
ATOM 1018 N N . SER A 1 133 ? -11.761 24.137 13.658 1.00 89.81 133 SER A N 1
ATOM 1019 C CA . SER A 1 133 ? -11.345 25.398 13.025 1.00 89.81 133 SER A CA 1
ATOM 1020 C C . SER A 1 133 ? -11.726 25.527 11.545 1.00 89.81 133 SER A C 1
ATOM 1022 O O . SER A 1 133 ? -11.694 26.635 11.011 1.00 89.81 133 SER A O 1
ATOM 1024 N N . LEU A 1 134 ? -12.078 24.415 10.892 1.00 88.56 134 LEU A N 1
ATOM 1025 C CA . LEU A 1 134 ? -12.427 24.336 9.470 1.00 88.56 134 LEU A CA 1
ATOM 1026 C C . LEU A 1 134 ? -13.901 23.974 9.241 1.00 88.56 134 LEU A C 1
ATOM 1028 O O . LEU A 1 134 ? -14.324 23.831 8.101 1.00 88.56 134 LEU A O 1
ATOM 1032 N N . GLU A 1 135 ? -14.702 23.856 10.302 1.00 85.69 135 GLU A N 1
ATOM 1033 C CA . GLU A 1 135 ? -16.096 23.405 10.228 1.00 85.69 135 GLU A CA 1
ATOM 1034 C C . GLU A 1 135 ? -16.976 24.272 9.310 1.00 85.69 135 GLU A C 1
ATOM 1036 O O . GLU A 1 135 ? -17.917 23.778 8.689 1.00 85.69 135 GLU A O 1
ATOM 1041 N N . HIS A 1 136 ? -16.670 25.567 9.209 1.00 83.00 136 HIS A N 1
ATOM 1042 C CA . HIS A 1 136 ? -17.419 26.513 8.382 1.00 83.00 136 HIS A CA 1
ATOM 1043 C C . HIS A 1 136 ? -16.919 26.616 6.935 1.00 83.00 136 HIS A C 1
ATOM 1045 O O . HIS A 1 136 ? -17.493 27.387 6.165 1.00 83.00 136 HIS A O 1
ATOM 1051 N N . ASP A 1 137 ? -15.879 25.872 6.554 1.00 83.12 137 ASP A N 1
ATOM 1052 C CA . ASP A 1 137 ? -15.400 25.819 5.174 1.00 83.12 137 ASP A CA 1
ATOM 1053 C C . ASP A 1 137 ? -16.124 24.693 4.411 1.00 83.12 137 ASP A C 1
ATOM 1055 O O . ASP A 1 137 ? -15.831 23.514 4.613 1.00 83.12 137 ASP A O 1
ATOM 1059 N N . PRO A 1 138 ? -17.068 25.006 3.503 1.00 80.69 138 PRO A N 1
ATOM 1060 C CA . PRO A 1 138 ? -17.789 23.977 2.757 1.00 80.69 138 PRO A CA 1
ATOM 1061 C C . PRO A 1 138 ? -16.908 23.253 1.727 1.00 80.69 138 PRO A C 1
ATOM 1063 O O . PRO A 1 138 ? -17.334 22.235 1.177 1.00 80.69 138 PRO A O 1
ATOM 1066 N N . SER A 1 139 ? -15.711 23.769 1.430 1.00 81.62 139 SER A N 1
ATOM 1067 C CA . SER A 1 139 ? -14.815 23.225 0.406 1.00 81.62 139 SER A CA 1
ATOM 1068 C C . SER A 1 139 ? -13.947 22.064 0.902 1.00 81.62 139 SER A C 1
ATOM 1070 O O . SER A 1 139 ? -13.389 21.335 0.076 1.00 81.62 139 SER A O 1
ATOM 1072 N N . LEU A 1 140 ? -13.861 21.856 2.222 1.00 90.50 140 LEU A N 1
ATOM 1073 C CA . LEU A 1 140 ? -12.982 20.875 2.852 1.00 90.50 140 LEU A CA 1
ATOM 1074 C C . LEU A 1 140 ? -13.634 20.223 4.071 1.00 90.50 140 LEU A C 1
ATOM 1076 O O . LEU A 1 140 ? -14.192 20.891 4.932 1.00 90.50 140 LEU A O 1
ATOM 1080 N N . LYS A 1 141 ? -13.464 18.909 4.208 1.00 92.12 141 LYS A N 1
ATOM 1081 C CA . LYS A 1 141 ? -13.819 18.174 5.427 1.00 92.12 141 LYS A CA 1
ATOM 1082 C C . LYS A 1 141 ? -12.591 17.539 6.060 1.00 92.12 141 LYS A C 1
ATOM 1084 O O . LYS A 1 141 ? -11.778 16.910 5.383 1.00 92.12 141 LYS A O 1
ATOM 1089 N N . VAL A 1 142 ? -12.477 17.641 7.379 1.00 95.44 142 VAL A N 1
ATOM 1090 C CA . VAL A 1 142 ? -11.466 16.899 8.138 1.00 95.44 142 VAL A CA 1
ATOM 1091 C C . VAL A 1 142 ? -12.084 15.587 8.601 1.00 95.44 142 VAL A C 1
ATOM 1093 O O . VAL A 1 142 ? -13.171 15.571 9.178 1.00 95.44 142 VAL A O 1
ATOM 1096 N N . ALA A 1 143 ? -11.408 14.471 8.338 1.00 95.69 143 ALA A N 1
ATOM 1097 C CA . ALA A 1 143 ? -11.936 13.149 8.636 1.00 95.69 143 ALA A CA 1
ATOM 1098 C C . ALA A 1 143 ? -10.931 12.242 9.350 1.00 95.69 143 ALA A C 1
ATOM 1100 O O . ALA A 1 143 ? -9.725 12.507 9.397 1.00 95.69 143 ALA A O 1
ATOM 1101 N N . LYS A 1 144 ? -11.433 11.150 9.922 1.00 95.69 144 LYS A N 1
ATOM 1102 C CA . LYS A 1 144 ? -10.633 10.099 10.556 1.00 95.69 144 LYS A CA 1
ATOM 1103 C C . LYS A 1 144 ? -11.142 8.709 10.171 1.00 95.69 144 LYS A C 1
ATOM 1105 O O . LYS A 1 144 ? -12.338 8.520 9.962 1.00 95.69 144 LYS A O 1
ATOM 1110 N N . VAL A 1 145 ? -10.226 7.747 10.135 1.00 91.00 145 VAL A N 1
ATOM 1111 C CA . VAL A 1 145 ? -10.492 6.334 9.844 1.00 91.00 145 VAL A CA 1
ATOM 1112 C C . VAL A 1 145 ? -9.746 5.465 10.851 1.00 91.00 145 VAL A C 1
ATOM 1114 O O . VAL A 1 145 ? -8.519 5.547 10.945 1.00 91.00 145 VAL A O 1
ATOM 1117 N N . ASP A 1 146 ? -10.473 4.613 11.574 1.00 88.62 146 ASP A N 1
ATOM 1118 C CA . ASP A 1 146 ? -9.874 3.548 12.384 1.00 88.62 146 ASP A CA 1
ATOM 1119 C C . ASP A 1 146 ? -9.598 2.316 11.512 1.00 88.62 146 ASP A C 1
ATOM 1121 O O . ASP A 1 146 ? -10.520 1.573 11.166 1.00 88.62 146 ASP A O 1
ATOM 1125 N N . CYS A 1 147 ? -8.328 2.077 11.196 1.00 73.50 147 CYS A N 1
ATOM 1126 C CA . CYS A 1 147 ? -7.890 0.966 10.353 1.00 73.50 147 CYS A CA 1
ATOM 1127 C C . CYS A 1 147 ? -7.924 -0.401 11.037 1.00 73.50 147 CYS A C 1
ATOM 1129 O O . CYS A 1 147 ? -7.765 -1.429 10.378 1.00 73.50 147 CYS A O 1
ATOM 1131 N N . THR A 1 148 ? -8.147 -0.450 12.352 1.00 65.50 148 THR A N 1
ATOM 1132 C CA . THR A 1 148 ? -8.354 -1.724 13.052 1.00 65.50 148 THR A CA 1
ATOM 1133 C C . THR A 1 148 ? -9.764 -2.263 12.847 1.00 65.50 148 THR A C 1
ATOM 1135 O O . THR A 1 148 ? -9.942 -3.482 12.838 1.00 65.50 148 THR A O 1
ATOM 1138 N N . ALA A 1 149 ? -10.733 -1.369 12.634 1.00 66.75 149 ALA A N 1
ATOM 1139 C CA . ALA A 1 149 ? -12.129 -1.700 12.362 1.00 66.75 149 ALA A CA 1
ATOM 1140 C C . ALA A 1 149 ? -12.493 -1.609 10.869 1.00 66.75 149 ALA A C 1
ATOM 1142 O O . ALA A 1 149 ? -13.379 -2.331 10.426 1.00 66.75 149 ALA A O 1
ATOM 1143 N N . ASN A 1 150 ? -11.808 -0.759 10.097 1.00 68.88 150 ASN A N 1
ATOM 1144 C CA . ASN A 1 150 ? -12.142 -0.445 8.705 1.00 68.88 150 ASN A CA 1
ATOM 1145 C C . ASN A 1 150 ? -10.953 -0.755 7.791 1.00 68.88 150 ASN A C 1
ATOM 1147 O O . ASN A 1 150 ? -10.184 0.127 7.405 1.00 68.88 150 ASN A O 1
ATOM 1151 N N . ARG A 1 151 ? -10.737 -2.045 7.521 1.00 63.09 151 ARG A N 1
ATOM 1152 C CA . ARG A 1 151 ? -9.559 -2.499 6.768 1.00 63.09 151 ARG A CA 1
ATOM 1153 C C . ARG A 1 151 ? -9.682 -2.201 5.280 1.00 63.09 151 ARG A C 1
ATOM 1155 O O . ARG A 1 151 ? -8.657 -1.973 4.648 1.00 63.09 151 ARG A O 1
ATOM 1162 N N . LEU A 1 152 ? -10.893 -2.199 4.716 1.00 57.69 152 LEU A N 1
ATOM 1163 C CA . LEU A 1 152 ? -11.076 -2.008 3.275 1.00 57.69 152 LEU A CA 1
ATOM 1164 C C . LEU A 1 152 ? -10.646 -0.606 2.851 1.00 57.69 152 LEU A C 1
ATOM 1166 O O . LEU A 1 152 ? -9.830 -0.481 1.944 1.00 57.69 152 LEU A O 1
ATOM 1170 N N . VAL A 1 153 ? -11.115 0.435 3.540 1.00 68.88 153 VAL A N 1
ATOM 1171 C CA . VAL A 1 153 ? -10.726 1.819 3.236 1.00 68.88 153 VAL A CA 1
ATOM 1172 C C . VAL A 1 153 ? -9.233 2.060 3.495 1.00 68.88 153 VAL A C 1
ATOM 1174 O O . VAL A 1 153 ? -8.586 2.772 2.739 1.00 68.88 153 VAL A O 1
ATOM 1177 N N . CYS A 1 154 ? -8.644 1.449 4.526 1.00 64.69 154 CYS A N 1
ATOM 1178 C CA . CYS A 1 154 ? -7.216 1.623 4.800 1.00 64.69 154 CYS A CA 1
ATOM 1179 C C . CYS A 1 154 ? -6.329 0.909 3.782 1.00 64.69 154 CYS A C 1
ATOM 1181 O O . CYS A 1 154 ? -5.271 1.430 3.440 1.00 64.69 154 CYS A O 1
ATOM 1183 N N . ASN A 1 155 ? -6.775 -0.238 3.270 1.00 61.12 155 ASN A N 1
ATOM 1184 C CA . ASN A 1 155 ? -6.108 -0.929 2.173 1.00 61.12 155 ASN A CA 1
ATOM 1185 C C . ASN A 1 155 ? -6.261 -0.160 0.853 1.00 61.12 155 ASN A C 1
ATOM 1187 O O . ASN A 1 155 ? -5.286 -0.046 0.121 1.00 61.12 155 ASN A O 1
ATOM 1191 N N . GLU A 1 156 ? -7.444 0.401 0.572 1.00 69.19 156 GLU A N 1
ATOM 1192 C CA . GLU A 1 156 ? -7.714 1.227 -0.621 1.00 69.19 156 GLU A CA 1
ATOM 1193 C C . GLU A 1 156 ? -6.750 2.418 -0.722 1.00 69.19 156 GLU A C 1
ATOM 1195 O O . GLU A 1 156 ? -6.282 2.757 -1.803 1.00 69.19 156 GLU A O 1
ATOM 1200 N N . PHE A 1 157 ? -6.434 3.040 0.417 1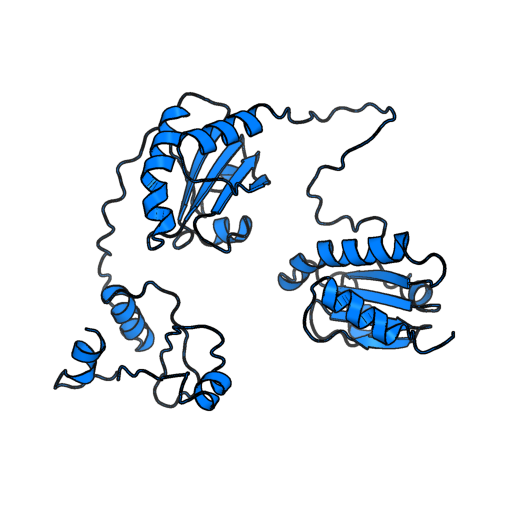.00 69.38 157 PHE A N 1
ATOM 1201 C CA . PHE A 1 157 ? -5.505 4.168 0.500 1.00 69.38 157 PHE A CA 1
ATOM 1202 C C . PHE A 1 157 ? -4.081 3.766 0.920 1.00 69.38 157 PHE A C 1
ATOM 1204 O O . PHE A 1 157 ? -3.297 4.634 1.311 1.00 69.38 157 PHE A O 1
ATOM 1211 N N . GLU A 1 158 ? -3.751 2.471 0.850 1.00 65.25 158 GLU A N 1
ATOM 1212 C CA . GLU A 1 158 ? -2.401 1.922 1.054 1.00 65.25 158 GLU A CA 1
ATOM 1213 C C . GLU A 1 158 ? -1.747 2.378 2.373 1.00 65.25 158 GLU A C 1
ATOM 1215 O O . GLU A 1 158 ? -0.602 2.837 2.444 1.00 65.25 158 GLU A O 1
ATOM 1220 N N . VAL A 1 159 ? -2.508 2.297 3.465 1.00 65.81 159 VAL A N 1
ATOM 1221 C CA . VAL A 1 159 ? -2.046 2.726 4.785 1.00 65.81 159 VAL A CA 1
ATOM 1222 C C . VAL A 1 159 ? -1.246 1.617 5.460 1.00 65.81 159 VAL A C 1
ATOM 1224 O O . VAL A 1 159 ? -1.798 0.686 6.039 1.00 65.81 159 VAL A O 1
ATOM 1227 N N . GLU A 1 160 ? 0.076 1.764 5.451 1.00 66.50 160 GLU A N 1
ATOM 1228 C CA . GLU A 1 160 ? 1.002 0.776 6.029 1.00 66.50 160 GLU A CA 1
ATOM 1229 C C . GLU A 1 160 ? 1.452 1.105 7.462 1.00 66.50 160 GLU A C 1
ATOM 1231 O O . GLU A 1 160 ? 1.931 0.240 8.195 1.00 66.50 160 GLU A O 1
ATOM 1236 N N . ALA A 1 161 ? 1.322 2.367 7.875 1.00 65.50 161 ALA A N 1
ATOM 1237 C CA . ALA A 1 161 ? 1.802 2.850 9.164 1.00 65.50 161 ALA A CA 1
ATOM 1238 C C . ALA A 1 161 ? 0.870 3.910 9.754 1.00 65.50 161 ALA A C 1
ATOM 1240 O O . ALA A 1 161 ? 0.165 4.622 9.035 1.00 65.50 161 ALA A O 1
ATOM 1241 N N . TYR A 1 162 ? 0.898 4.042 11.082 1.00 74.75 162 TYR A N 1
ATOM 1242 C CA . TYR A 1 162 ? 0.012 4.944 11.810 1.00 74.75 162 TYR A CA 1
ATOM 1243 C C . TYR A 1 162 ? 0.785 5.986 12.642 1.00 74.75 162 TYR A C 1
ATOM 1245 O O . TYR A 1 162 ? 1.763 5.629 13.307 1.00 74.75 162 TYR A O 1
ATOM 1253 N N . PRO A 1 163 ? 0.310 7.247 12.692 1.00 87.88 163 PRO A N 1
ATOM 1254 C CA . PRO A 1 163 ? -0.762 7.798 11.862 1.00 87.88 163 PRO A CA 1
ATOM 1255 C C . PRO A 1 163 ? -0.285 8.048 10.420 1.00 87.88 163 PRO A C 1
ATOM 1257 O O . PRO A 1 163 ? 0.869 8.406 10.201 1.00 87.88 163 PRO A O 1
ATOM 1260 N N . THR A 1 164 ? -1.187 7.913 9.447 1.00 87.62 164 THR A N 1
ATOM 1261 C CA . THR A 1 164 ? -0.964 8.369 8.065 1.00 87.62 164 THR A CA 1
ATOM 1262 C C . THR A 1 164 ? -1.987 9.449 7.729 1.00 87.62 164 THR A C 1
ATOM 1264 O O . THR A 1 164 ? -3.181 9.270 7.966 1.00 87.62 164 THR A O 1
ATOM 1267 N N . LEU A 1 165 ? -1.511 10.584 7.213 1.00 95.06 165 LEU A N 1
ATOM 1268 C CA . LEU A 1 165 ? -2.316 11.773 6.936 1.00 95.06 165 LEU A CA 1
ATOM 1269 C C . LEU A 1 165 ? -2.375 12.015 5.429 1.00 95.06 165 LEU A C 1
ATOM 1271 O O . LEU A 1 165 ? -1.347 12.298 4.808 1.00 95.06 165 LEU A O 1
ATOM 1275 N N . LEU A 1 166 ? -3.563 11.884 4.842 1.00 91.12 166 LEU A N 1
ATOM 1276 C CA . LEU A 1 166 ? -3.763 11.933 3.393 1.00 91.12 166 LEU A CA 1
ATOM 1277 C C . LEU A 1 166 ? -4.744 13.032 3.001 1.00 91.12 166 LEU A C 1
ATOM 1279 O O . LEU A 1 166 ? -5.776 13.217 3.641 1.00 91.12 166 LEU A O 1
ATOM 1283 N N . TRP A 1 167 ? -4.426 13.726 1.917 1.00 92.12 167 TRP A N 1
ATOM 1284 C CA . TRP A 1 167 ? -5.310 14.655 1.235 1.00 92.12 167 TRP A CA 1
ATOM 1285 C C . TRP A 1 167 ? -5.996 13.941 0.074 1.00 92.12 167 TRP A C 1
ATOM 1287 O O . TRP A 1 167 ? -5.325 13.442 -0.835 1.00 92.12 167 TRP A O 1
ATOM 1297 N N . ILE A 1 168 ? -7.320 13.874 0.125 1.00 89.25 168 ILE A N 1
ATOM 1298 C CA . ILE A 1 168 ? -8.156 13.118 -0.802 1.00 89.25 168 ILE A CA 1
ATOM 1299 C C . ILE A 1 168 ? -9.161 14.072 -1.438 1.00 89.25 168 ILE A C 1
ATOM 1301 O O . ILE A 1 168 ? -9.907 14.744 -0.732 1.00 89.25 168 ILE A O 1
ATOM 1305 N N . GLU A 1 169 ? -9.218 14.115 -2.764 1.00 87.62 169 GLU A N 1
ATOM 1306 C CA . GLU A 1 169 ? -10.211 14.900 -3.500 1.00 87.62 169 GLU A CA 1
ATOM 1307 C C . GLU A 1 169 ? -11.014 13.981 -4.409 1.00 87.62 169 GLU A C 1
ATOM 1309 O O . GLU A 1 169 ? -10.439 13.232 -5.196 1.00 87.62 169 GLU A O 1
ATOM 1314 N N . GLN A 1 170 ? -12.344 14.026 -4.303 1.00 83.00 170 GLN A N 1
ATOM 1315 C CA . GLN A 1 170 ? -13.247 13.242 -5.160 1.00 83.00 170 GLN A CA 1
ATOM 1316 C C . GLN A 1 170 ? -12.890 11.739 -5.186 1.00 83.00 170 GLN A C 1
ATOM 1318 O O . GLN A 1 170 ? -12.853 11.095 -6.232 1.00 83.00 170 GLN A O 1
ATOM 1323 N N . GLY A 1 171 ? -12.555 11.188 -4.018 1.00 73.88 171 GLY A N 1
ATOM 1324 C CA . GLY A 1 171 ? -12.156 9.792 -3.828 1.00 73.88 171 GLY A CA 1
ATOM 1325 C C . GLY A 1 171 ? -10.711 9.473 -4.216 1.00 73.88 171 GLY A C 1
ATOM 1326 O O . GLY A 1 171 ? -10.271 8.353 -3.978 1.00 73.88 171 GLY A O 1
ATOM 1327 N N . LYS A 1 172 ? -9.954 10.427 -4.770 1.00 75.88 172 LYS A N 1
ATOM 1328 C CA . LYS A 1 172 ? -8.576 10.219 -5.233 1.00 75.88 172 LYS A CA 1
ATOM 1329 C C . LYS A 1 172 ? -7.562 10.742 -4.227 1.00 75.88 172 LYS A C 1
ATOM 1331 O O . LYS A 1 172 ? -7.706 11.851 -3.717 1.00 75.88 172 LYS A O 1
ATOM 1336 N N . LEU A 1 173 ? -6.503 9.975 -3.984 1.00 81.44 173 LEU A N 1
ATOM 1337 C CA . LEU A 1 173 ? -5.355 10.434 -3.207 1.00 81.44 173 LEU A CA 1
ATOM 1338 C C . LEU A 1 173 ? -4.585 11.501 -3.997 1.00 81.44 173 LEU A C 1
ATOM 1340 O O . LEU A 1 173 ? -3.990 11.208 -5.028 1.00 81.44 173 LEU A O 1
ATOM 1344 N N . VAL A 1 174 ? -4.579 12.733 -3.497 1.00 82.00 174 VAL A N 1
ATOM 1345 C CA . VAL A 1 174 ? -3.916 13.883 -4.135 1.00 82.00 174 VAL A CA 1
ATOM 1346 C C . VAL A 1 174 ? -2.602 14.237 -3.433 1.00 82.00 174 VAL A C 1
ATOM 1348 O O . VAL A 1 174 ? -1.694 14.800 -4.045 1.00 82.00 174 VAL A O 1
ATOM 1351 N N . GLY A 1 175 ? -2.447 13.897 -2.151 1.00 78.50 175 GLY A N 1
ATOM 1352 C CA . GLY A 1 175 ? -1.178 14.115 -1.461 1.00 78.50 175 GLY A CA 1
ATOM 1353 C C . GLY A 1 175 ? -1.064 13.421 -0.112 1.00 78.50 175 GLY A C 1
ATOM 1354 O O . GLY A 1 175 ? -2.051 13.220 0.587 1.00 78.50 175 GLY A O 1
ATOM 1355 N N . LYS A 1 176 ? 0.170 13.096 0.283 1.00 84.31 176 LYS A N 1
ATOM 1356 C CA . LYS A 1 176 ? 0.508 12.567 1.612 1.00 84.31 176 LYS A CA 1
ATOM 1357 C C . LYS A 1 176 ? 1.222 13.640 2.422 1.00 84.31 176 LYS A C 1
ATOM 1359 O O . LYS A 1 176 ? 2.228 14.191 1.972 1.00 84.31 176 LYS A O 1
ATOM 1364 N N . TYR A 1 177 ? 0.720 13.926 3.616 1.00 83.25 177 TYR A N 1
ATOM 1365 C CA . TYR A 1 177 ? 1.356 14.867 4.525 1.00 83.25 177 TYR A CA 1
ATOM 1366 C C . TYR A 1 177 ? 2.478 14.180 5.313 1.00 83.25 177 TYR A C 1
ATOM 1368 O O . TYR A 1 177 ? 2.313 13.066 5.811 1.00 83.25 177 TYR A O 1
ATOM 1376 N N . ARG A 1 178 ? 3.634 14.845 5.397 1.00 81.69 178 ARG A N 1
ATOM 1377 C CA . ARG A 1 178 ? 4.845 14.357 6.085 1.00 81.69 178 ARG A CA 1
ATOM 1378 C C . ARG A 1 178 ? 5.463 15.400 7.032 1.00 81.69 178 ARG A C 1
ATOM 1380 O O . ARG A 1 178 ? 6.593 15.212 7.468 1.00 81.69 178 ARG A O 1
ATOM 1387 N N . GLY A 1 179 ? 4.763 16.510 7.279 1.00 78.94 179 GLY A N 1
ATOM 1388 C CA . GLY A 1 179 ? 5.219 17.572 8.182 1.00 78.94 179 GLY A CA 1
ATOM 1389 C C . GLY A 1 179 ? 4.956 17.243 9.653 1.00 78.94 179 GLY A C 1
ATOM 1390 O O . GLY A 1 179 ? 4.586 16.115 9.991 1.00 78.94 179 GLY A O 1
ATOM 1391 N N . GLY A 1 180 ? 5.161 18.218 10.534 1.00 82.25 180 GLY A N 1
ATOM 1392 C CA . GLY A 1 180 ? 4.926 18.071 11.962 1.00 82.25 180 GLY A CA 1
ATOM 1393 C C . GLY A 1 180 ? 3.446 18.001 12.336 1.00 82.25 180 GLY A C 1
ATOM 1394 O O . GLY A 1 180 ? 2.531 18.188 11.547 1.00 82.25 180 GLY A O 1
ATOM 1395 N N . HIS A 1 181 ? 3.189 17.676 13.597 1.00 88.25 181 HIS A N 1
ATOM 1396 C CA . HIS A 1 181 ? 1.834 17.442 14.102 1.00 88.25 181 HIS A CA 1
ATOM 1397 C C . HIS A 1 181 ? 1.258 18.652 14.849 1.00 88.25 181 HIS A C 1
ATOM 1399 O O . HIS A 1 181 ? 0.325 18.491 15.634 1.00 88.25 181 HIS A O 1
ATOM 1405 N N . SER A 1 182 ? 1.837 19.842 14.663 1.00 86.88 182 SER A N 1
ATOM 1406 C CA . SER A 1 182 ? 1.353 21.072 15.288 1.00 86.88 182 SER A CA 1
ATOM 1407 C C . SER A 1 182 ? 0.125 21.614 14.548 1.00 86.88 182 SER A C 1
ATOM 1409 O O . SER A 1 182 ? -0.048 21.397 13.350 1.00 86.88 182 SER A O 1
ATOM 1411 N N . HIS A 1 183 ? -0.747 22.325 15.268 1.00 87.62 183 HIS A N 1
ATOM 1412 C CA . HIS A 1 183 ? -1.968 22.900 14.690 1.00 87.62 183 HIS A CA 1
ATOM 1413 C C . HIS A 1 183 ? -1.662 23.838 13.514 1.00 87.62 183 HIS A C 1
ATOM 1415 O O . HIS A 1 183 ? -2.337 23.791 12.487 1.00 87.62 183 HIS A O 1
ATOM 1421 N N . GLU A 1 184 ? -0.626 24.666 13.661 1.00 84.38 184 GLU A N 1
ATOM 1422 C CA . GLU A 1 184 ? -0.229 25.659 12.660 1.00 84.38 184 GLU A CA 1
ATOM 1423 C C . GLU A 1 184 ? 0.288 25.000 11.376 1.00 84.38 184 GLU A C 1
ATOM 1425 O O . GLU A 1 184 ? -0.200 25.311 10.293 1.00 84.38 184 GLU A O 1
ATOM 1430 N N . GLU A 1 185 ? 1.173 24.004 11.474 1.00 88.75 185 GLU A N 1
ATOM 1431 C CA . GLU A 1 185 ? 1.704 23.311 10.289 1.00 88.75 185 GLU A CA 1
ATOM 1432 C C . GLU A 1 185 ? 0.619 22.547 9.513 1.00 88.75 185 GLU A C 1
ATOM 1434 O O . GLU A 1 185 ? 0.663 22.452 8.281 1.00 88.75 185 GLU A O 1
ATOM 1439 N N . LEU A 1 186 ? -0.378 22.001 10.217 1.00 91.44 186 LEU A N 1
ATOM 1440 C CA . LEU A 1 186 ? -1.521 21.348 9.581 1.00 91.44 186 LEU A CA 1
ATOM 1441 C C . LEU A 1 186 ? -2.419 22.367 8.860 1.00 91.44 186 LEU A C 1
ATOM 1443 O O . LEU A 1 186 ? -2.870 22.096 7.746 1.00 91.44 186 LEU A O 1
ATOM 1447 N N . LYS A 1 187 ? -2.644 23.553 9.441 1.00 91.06 187 LYS A N 1
ATOM 1448 C CA . LYS A 1 187 ? -3.377 24.653 8.788 1.00 91.06 187 LYS A CA 1
ATOM 1449 C C . LYS A 1 187 ? -2.649 25.212 7.569 1.00 91.06 187 LYS A C 1
ATOM 1451 O O . LYS A 1 187 ? -3.290 25.504 6.556 1.00 91.06 187 LYS A O 1
ATOM 1456 N N . GLU A 1 188 ? -1.331 25.354 7.642 1.00 89.19 188 GLU A N 1
ATOM 1457 C CA . GLU A 1 188 ? -0.512 25.778 6.505 1.00 89.19 188 GLU A CA 1
ATOM 1458 C C . GLU A 1 188 ? -0.620 24.776 5.354 1.00 89.19 188 GLU A C 1
ATOM 1460 O O . GLU A 1 188 ? -0.794 25.162 4.195 1.00 89.19 188 GLU A O 1
ATOM 1465 N N . PHE A 1 189 ? -0.591 23.477 5.669 1.00 88.81 189 PHE A N 1
ATOM 1466 C CA . PHE A 1 189 ? -0.804 22.436 4.673 1.00 88.81 189 PHE A CA 1
ATOM 1467 C C . PHE A 1 189 ? -2.180 22.532 4.021 1.00 88.81 189 PHE A C 1
ATOM 1469 O O . PHE A 1 189 ? -2.264 22.539 2.794 1.00 88.81 189 PHE A O 1
ATOM 1476 N N . VAL A 1 190 ? -3.237 22.644 4.829 1.00 92.00 190 VAL A N 1
ATOM 1477 C CA . VAL A 1 190 ? -4.611 22.825 4.345 1.00 92.00 190 VAL A CA 1
ATOM 1478 C C . VAL A 1 190 ? -4.694 24.023 3.397 1.00 92.00 190 VAL A C 1
ATOM 1480 O O . VAL A 1 190 ? -5.143 23.863 2.266 1.00 92.00 190 VAL A O 1
ATOM 1483 N N . SER A 1 191 ? -4.189 25.186 3.815 1.00 89.62 191 SER A N 1
ATOM 1484 C CA . SER A 1 191 ? -4.215 26.420 3.015 1.00 89.62 191 SER A CA 1
ATOM 1485 C C . SER A 1 191 ? -3.484 26.262 1.680 1.00 89.62 191 SER A C 1
ATOM 1487 O O . SER A 1 191 ? -3.952 26.726 0.642 1.00 89.62 191 SER A O 1
ATOM 1489 N N . ARG A 1 192 ? -2.344 25.561 1.677 1.00 89.19 192 ARG A N 1
ATOM 1490 C CA . ARG A 1 192 ? -1.581 25.284 0.454 1.00 89.19 192 ARG A CA 1
ATOM 1491 C C . ARG A 1 192 ? -2.323 24.349 -0.498 1.00 89.19 192 ARG A C 1
ATOM 1493 O O . ARG A 1 192 ? -2.192 24.495 -1.711 1.00 89.19 192 ARG A O 1
ATOM 1500 N N . MET A 1 193 ? -3.049 23.367 0.027 1.00 88.25 193 MET A N 1
ATOM 1501 C CA . MET A 1 193 ? -3.796 22.420 -0.799 1.00 88.25 193 MET A CA 1
ATOM 1502 C C . MET A 1 193 ? -5.092 23.035 -1.337 1.00 88.25 193 MET A C 1
ATOM 1504 O O . MET A 1 193 ? -5.439 22.781 -2.486 1.00 88.25 193 MET A O 1
ATOM 1508 N N . THR A 1 194 ? -5.772 23.895 -0.572 1.00 86.31 194 THR A N 1
ATOM 1509 C CA . THR A 1 194 ? -7.001 24.562 -1.031 1.00 86.31 194 THR A CA 1
ATOM 1510 C C . THR A 1 194 ? -6.755 25.610 -2.117 1.00 86.31 194 THR A C 1
ATOM 1512 O O . THR A 1 194 ? -7.612 25.771 -2.986 1.00 86.31 194 THR A O 1
ATOM 1515 N N . GLN A 1 195 ? -5.591 26.270 -2.111 1.00 81.06 195 GLN A N 1
ATOM 1516 C CA . GLN A 1 195 ? -5.184 27.268 -3.115 1.00 81.06 195 GLN A CA 1
ATOM 1517 C C . GLN A 1 195 ? -4.700 26.672 -4.446 1.00 81.06 195 GLN A C 1
ATOM 1519 O O . GLN A 1 195 ? -4.504 27.414 -5.406 1.00 81.06 195 GLN A O 1
ATOM 1524 N N . ARG A 1 196 ? -4.501 25.351 -4.540 1.00 70.69 196 ARG A N 1
ATOM 1525 C CA . ARG A 1 196 ? -4.251 24.703 -5.834 1.00 70.69 196 ARG A CA 1
ATOM 1526 C C . ARG A 1 196 ? -5.561 24.685 -6.629 1.00 70.69 196 ARG A C 1
ATOM 1528 O O . ARG A 1 196 ? -6.525 24.027 -6.229 1.00 70.69 196 ARG A O 1
ATOM 1535 N N . GLU A 1 197 ? -5.607 25.422 -7.737 1.00 50.50 197 GLU A N 1
ATOM 1536 C CA . GLU A 1 197 ? -6.721 25.347 -8.685 1.00 50.50 197 GLU A CA 1
ATOM 1537 C C . GLU A 1 197 ? -6.725 23.964 -9.351 1.00 50.50 197 GLU A C 1
ATOM 1539 O O . GLU A 1 197 ? -5.719 23.497 -9.883 1.00 50.50 197 GLU A O 1
ATOM 1544 N N . THR A 1 198 ? -7.864 23.278 -9.285 1.00 43.31 198 THR A N 1
ATOM 1545 C CA . THR A 1 198 ? -8.131 22.070 -10.072 1.00 43.31 198 THR A CA 1
ATOM 1546 C C . THR A 1 198 ? -8.279 22.466 -11.543 1.00 43.31 198 THR A C 1
ATOM 1548 O O . THR A 1 198 ? -9.135 23.311 -11.818 1.00 43.31 198 THR A O 1
ATOM 1551 N N . PRO A 1 199 ? -7.536 21.877 -12.502 1.00 34.28 199 PRO A N 1
ATOM 1552 C CA . PRO A 1 199 ? -7.802 22.143 -13.907 1.00 34.28 199 PRO A CA 1
ATOM 1553 C C . PRO A 1 199 ? -9.180 21.579 -14.281 1.00 34.28 199 PRO A C 1
ATOM 1555 O O . PRO A 1 199 ? -9.461 20.396 -14.079 1.00 34.28 199 PRO A O 1
ATOM 1558 N N . SER A 1 200 ? -10.045 22.456 -14.790 1.00 31.42 200 SER A N 1
ATOM 1559 C CA . SER A 1 200 ? -11.325 22.120 -15.421 1.00 31.42 200 SER A CA 1
ATOM 1560 C C . SER A 1 200 ? -11.074 21.474 -16.791 1.00 31.42 200 SER A C 1
ATOM 1562 O O . SER A 1 200 ? -10.156 21.911 -17.486 1.00 31.42 200 SER A O 1
ATOM 1564 N N . PRO A 1 201 ? -11.857 20.467 -17.216 1.00 40.47 201 PRO A N 1
ATOM 1565 C CA . PRO A 1 201 ? -11.628 19.790 -18.483 1.00 40.47 201 PRO A CA 1
ATOM 1566 C C . PRO A 1 201 ? -12.317 20.538 -19.630 1.00 40.47 201 PRO A C 1
ATOM 1568 O O . PRO A 1 201 ? -13.456 20.218 -19.943 1.00 40.47 201 PRO A O 1
ATOM 1571 N N . GLU A 1 202 ? -11.645 21.496 -20.274 1.00 30.84 202 GLU A N 1
ATOM 1572 C CA . GLU A 1 202 ? -12.002 21.933 -21.636 1.00 30.84 202 GLU A CA 1
ATOM 1573 C C . GLU A 1 202 ? -10.755 22.209 -22.494 1.00 30.84 202 GLU A C 1
ATOM 1575 O O . GLU A 1 202 ? -9.702 22.620 -22.011 1.00 30.84 202 GLU A O 1
ATOM 1580 N N . GLU A 1 203 ? -10.903 21.880 -23.774 1.00 35.91 203 GLU A N 1
ATOM 1581 C CA . GLU A 1 203 ? -9.905 21.742 -24.834 1.00 35.91 203 GLU A CA 1
ATOM 1582 C C . GLU A 1 203 ? -9.154 23.042 -25.175 1.00 35.91 203 GLU A C 1
ATOM 1584 O O . GLU A 1 203 ? -9.730 24.127 -25.191 1.00 35.91 203 GLU A O 1
ATOM 1589 N N . GLY A 1 204 ? -7.881 22.924 -25.570 1.00 25.98 204 GLY A N 1
ATOM 1590 C CA . GLY A 1 204 ? -7.161 24.023 -26.218 1.00 25.98 204 GLY A CA 1
ATOM 1591 C C . GLY A 1 204 ? -5.644 23.914 -26.131 1.00 25.98 204 GLY A C 1
ATOM 1592 O O . GLY A 1 204 ? -5.033 24.327 -25.154 1.00 25.98 204 GLY A O 1
ATOM 1593 N N . SER A 1 205 ? -5.038 23.381 -27.188 1.00 36.69 205 SER A N 1
ATOM 1594 C CA . SER A 1 205 ? -3.602 23.404 -27.478 1.00 36.69 205 SER A CA 1
ATOM 1595 C C . SER A 1 205 ? -2.959 24.783 -27.275 1.00 36.69 205 SER A C 1
ATOM 1597 O O . SER A 1 205 ? -3.489 25.757 -27.797 1.00 36.69 205 SER A O 1
ATOM 1599 N N . HIS A 1 206 ? -1.786 24.850 -26.639 1.00 27.84 206 HIS A N 1
ATOM 1600 C CA . HIS A 1 206 ? -0.562 25.435 -27.208 1.00 27.84 206 HIS A CA 1
ATOM 1601 C C . HIS A 1 206 ? 0.648 25.191 -26.291 1.00 27.84 206 HIS A C 1
ATOM 1603 O O . HIS A 1 206 ? 0.526 24.980 -25.089 1.00 27.84 206 HIS A O 1
ATOM 1609 N N . GLU A 1 207 ? 1.802 25.144 -26.948 1.00 34.88 207 GLU A N 1
ATOM 1610 C CA . GLU A 1 207 ? 3.120 24.699 -26.507 1.00 34.88 207 GLU A CA 1
ATOM 1611 C C . GLU A 1 207 ? 3.648 25.340 -25.219 1.00 34.88 207 GLU A C 1
ATOM 1613 O O . GLU A 1 207 ? 3.466 26.528 -24.964 1.00 34.88 207 GLU A O 1
ATOM 1618 N N . GLY A 1 208 ? 4.440 24.548 -24.493 1.00 29.56 208 GLY A N 1
ATOM 1619 C CA . GLY A 1 208 ? 5.346 25.025 -23.455 1.00 29.56 208 GLY A CA 1
ATOM 1620 C C . GLY A 1 208 ? 5.159 24.291 -22.137 1.00 29.56 208 GLY A C 1
ATOM 1621 O O . GLY A 1 208 ? 4.288 24.643 -21.358 1.00 29.56 208 GLY A O 1
ATOM 1622 N N . GLN A 1 209 ? 6.034 23.311 -21.888 1.00 40.09 209 GLN A N 1
ATOM 1623 C CA . GLN A 1 209 ? 6.361 22.797 -20.553 1.00 40.09 209 GLN A CA 1
ATOM 1624 C C . GLN A 1 209 ? 5.157 22.262 -19.735 1.00 40.09 209 GLN A C 1
ATOM 1626 O O . GLN A 1 209 ? 4.615 22.946 -18.879 1.00 40.09 209 GLN A O 1
ATOM 1631 N N . GLN A 1 210 ? 4.760 21.008 -19.965 1.00 28.88 210 GLN A N 1
ATOM 1632 C CA . GLN A 1 210 ? 3.802 20.284 -19.113 1.00 28.88 210 GLN A CA 1
ATOM 1633 C C . GLN A 1 210 ? 4.601 19.168 -18.419 1.00 28.88 210 GLN A C 1
ATOM 1635 O O . GLN A 1 210 ? 5.142 18.292 -19.087 1.00 28.88 210 GLN A O 1
ATOM 1640 N N . ASP A 1 211 ? 4.930 19.260 -17.127 1.00 42.81 211 ASP A N 1
ATOM 1641 C CA . ASP A 1 211 ? 4.012 18.999 -16.012 1.00 42.81 211 ASP A CA 1
ATOM 1642 C C . ASP A 1 211 ? 2.978 17.940 -16.402 1.00 42.81 211 ASP A C 1
ATOM 1644 O O . ASP A 1 211 ? 1.919 18.245 -16.939 1.00 42.81 211 ASP A O 1
ATOM 1648 N N . LEU A 1 212 ? 3.323 16.674 -16.158 1.00 30.30 212 LEU A N 1
ATOM 1649 C CA . LEU A 1 212 ? 2.401 15.547 -16.242 1.00 30.30 212 LEU A CA 1
ATOM 1650 C C . LEU A 1 212 ? 1.700 15.384 -14.886 1.00 30.30 212 LEU A C 1
ATOM 1652 O O . LEU A 1 212 ? 2.352 14.969 -13.923 1.00 30.30 212 LEU A O 1
ATOM 1656 N N . PRO A 1 213 ? 0.383 15.633 -14.775 1.00 42.69 213 PRO A N 1
ATOM 1657 C CA . PRO A 1 213 ? -0.414 15.060 -13.711 1.00 42.69 213 PRO A CA 1
ATOM 1658 C C . PRO A 1 213 ? -1.354 13.991 -14.277 1.00 42.69 213 PRO A C 1
ATOM 1660 O O . PRO A 1 213 ? -1.990 14.187 -15.307 1.00 42.69 213 PRO A O 1
ATOM 1663 N N . SER A 1 214 ? -1.482 12.884 -13.547 1.00 35.31 214 SER A N 1
ATOM 1664 C CA . SER A 1 214 ? -2.726 12.133 -13.312 1.00 35.31 214 SER A CA 1
ATOM 1665 C C . SER A 1 214 ? -2.398 10.660 -13.112 1.00 35.31 214 SER A C 1
ATOM 1667 O O . SER A 1 214 ? -1.753 10.022 -13.938 1.00 35.31 214 SER A O 1
ATOM 1669 N N . CYS A 1 215 ? -2.878 10.106 -12.005 1.00 35.38 215 CYS A N 1
ATOM 1670 C CA . CYS A 1 215 ? -2.907 8.677 -11.760 1.00 35.38 215 CYS A CA 1
ATOM 1671 C C . CYS A 1 215 ? -3.778 7.992 -12.830 1.00 35.38 215 CYS A C 1
ATOM 1673 O O . CYS A 1 215 ? -5.000 7.923 -12.690 1.00 35.38 215 CYS A O 1
ATOM 1675 N N . PHE A 1 216 ? -3.146 7.494 -13.891 1.00 27.19 216 PHE A N 1
ATOM 1676 C CA . PHE A 1 216 ? -3.736 6.617 -14.897 1.00 27.19 216 PHE A CA 1
ATOM 1677 C C . PHE A 1 216 ? -3.010 5.270 -14.809 1.00 27.19 216 PHE A C 1
ATOM 1679 O O . PHE A 1 216 ? -2.038 5.012 -15.507 1.00 27.19 216 PHE A O 1
ATOM 1686 N N . TRP A 1 217 ? -3.433 4.408 -13.884 1.00 33.28 217 TRP A N 1
ATOM 1687 C CA . TRP A 1 217 ? -2.929 3.035 -13.828 1.00 33.28 217 TRP A CA 1
ATOM 1688 C C . TRP A 1 217 ? -3.722 2.166 -14.815 1.00 33.28 217 TRP A C 1
ATOM 1690 O O . TRP A 1 217 ? -4.684 1.514 -14.421 1.00 33.28 217 TRP A O 1
ATOM 1700 N N . TRP A 1 218 ? -3.337 2.222 -16.096 1.00 35.44 218 TRP A N 1
ATOM 1701 C CA . TRP A 1 218 ? -3.444 1.132 -17.092 1.00 35.44 218 TRP A CA 1
ATOM 1702 C C . TRP A 1 218 ? -2.711 1.469 -18.404 1.00 35.44 218 TRP A C 1
ATOM 1704 O O . TRP A 1 218 ? -2.289 0.556 -19.104 1.00 35.44 218 TRP A O 1
ATOM 1714 N N . GLU A 1 219 ? -2.477 2.737 -18.749 1.00 42.59 219 GLU A N 1
ATOM 1715 C CA . GLU A 1 219 ? -1.634 3.021 -19.915 1.00 42.59 219 GLU A CA 1
ATOM 1716 C C . GLU A 1 219 ? -0.167 2.837 -19.525 1.00 42.59 219 GLU A C 1
ATOM 1718 O O . GLU A 1 219 ? 0.403 3.627 -18.771 1.00 42.59 219 GLU A O 1
ATOM 1723 N N . SER A 1 220 ? 0.426 1.736 -20.001 1.00 47.50 220 SER A N 1
ATOM 1724 C CA . SER A 1 220 ? 1.872 1.531 -19.944 1.00 47.50 220 SER A CA 1
ATOM 1725 C C . SER A 1 220 ? 2.546 2.803 -20.471 1.00 47.50 220 SER A C 1
ATOM 1727 O O . SER A 1 220 ? 2.173 3.270 -21.551 1.00 47.50 220 SER A O 1
ATOM 1729 N N . PRO A 1 221 ? 3.503 3.402 -19.741 1.00 55.50 221 PRO A N 1
ATOM 1730 C CA . PRO A 1 221 ? 4.214 4.563 -20.255 1.00 55.50 221 PRO A CA 1
ATOM 1731 C C . PRO A 1 221 ? 4.830 4.202 -21.612 1.00 55.50 221 PRO A C 1
ATOM 1733 O O . PRO A 1 221 ? 5.209 3.047 -21.799 1.00 55.50 221 PRO A O 1
ATOM 1736 N N . PRO A 1 222 ? 4.973 5.148 -22.559 1.00 57.50 222 PRO A N 1
ATOM 1737 C CA . PRO A 1 222 ? 5.397 4.852 -23.934 1.00 57.50 222 PRO A CA 1
ATOM 1738 C C . PRO A 1 222 ? 6.767 4.155 -24.037 1.00 57.50 222 PRO A C 1
ATOM 1740 O O . PRO A 1 222 ? 7.118 3.636 -25.091 1.00 57.50 222 PRO A O 1
ATOM 1743 N N . SER A 1 223 ? 7.546 4.141 -22.952 1.00 66.25 223 SER A N 1
ATOM 1744 C CA . SER A 1 223 ? 8.808 3.414 -22.817 1.00 66.25 223 SER A CA 1
ATOM 1745 C C . SER A 1 223 ? 8.653 1.905 -22.569 1.00 66.25 223 SER A C 1
ATOM 1747 O O . SER A 1 223 ? 9.613 1.169 -22.784 1.00 66.25 223 SER A O 1
ATOM 1749 N N . VAL A 1 224 ? 7.484 1.432 -22.126 1.00 80.31 224 VAL A N 1
ATOM 1750 C CA . VAL A 1 224 ? 7.191 0.022 -21.835 1.00 80.31 224 VAL A CA 1
ATOM 1751 C C . VAL A 1 224 ? 6.344 -0.567 -22.960 1.00 80.31 224 VAL A C 1
ATOM 1753 O O . VAL A 1 224 ? 5.225 -0.125 -23.210 1.00 80.31 224 VAL A O 1
ATOM 1756 N N . MET A 1 225 ? 6.863 -1.593 -23.631 1.00 82.81 225 MET A N 1
ATOM 1757 C CA . MET A 1 225 ? 6.171 -2.243 -24.745 1.00 82.81 225 MET A CA 1
ATOM 1758 C C . MET A 1 225 ? 5.158 -3.280 -24.254 1.00 82.81 225 MET A C 1
ATOM 1760 O O . MET A 1 225 ? 5.525 -4.225 -23.561 1.00 82.81 225 MET A O 1
ATOM 1764 N N . GLU A 1 226 ? 3.901 -3.171 -24.671 1.00 85.12 226 GLU A N 1
ATOM 1765 C CA . GLU A 1 226 ? 2.914 -4.227 -24.433 1.00 85.12 226 GLU A CA 1
ATOM 1766 C C . GLU A 1 226 ? 3.009 -5.307 -25.520 1.00 85.12 226 GLU A C 1
ATOM 1768 O O . GLU A 1 226 ? 2.940 -5.029 -26.726 1.00 85.12 226 GLU A O 1
ATOM 1773 N N . LEU A 1 227 ? 3.184 -6.557 -25.094 1.00 89.75 227 LEU A N 1
ATOM 1774 C CA . LEU A 1 227 ? 3.294 -7.706 -25.980 1.00 89.75 227 LEU A CA 1
ATOM 1775 C C . LEU A 1 227 ? 2.014 -8.537 -25.968 1.00 89.75 227 LEU A C 1
ATOM 1777 O O . LEU A 1 227 ? 1.401 -8.800 -24.934 1.00 89.75 227 LEU A O 1
ATOM 1781 N N . SER A 1 228 ? 1.652 -8.990 -27.159 1.00 87.62 228 SER A N 1
ATOM 1782 C CA . SER A 1 228 ? 0.531 -9.865 -27.455 1.00 87.62 228 SER A CA 1
ATOM 1783 C C . SER A 1 228 ? 1.020 -11.114 -28.180 1.00 87.62 228 SER A C 1
ATOM 1785 O O . SER A 1 228 ? 2.141 -11.174 -28.692 1.00 87.62 228 SER A O 1
ATOM 1787 N N . ALA A 1 229 ? 0.137 -12.102 -28.320 1.00 85.75 229 ALA A N 1
ATOM 1788 C CA . ALA A 1 229 ? 0.433 -13.318 -29.077 1.00 85.75 229 ALA A CA 1
ATOM 1789 C C . ALA A 1 229 ? 0.897 -13.059 -30.529 1.00 85.75 229 ALA A C 1
ATOM 1791 O O . ALA A 1 229 ? 1.581 -13.901 -31.102 1.00 85.75 229 ALA A O 1
ATOM 1792 N N . SER A 1 230 ? 0.549 -11.915 -31.137 1.00 85.50 230 SER A N 1
ATOM 1793 C CA . SER A 1 230 ? 0.912 -11.604 -32.527 1.00 85.50 230 SER A CA 1
ATOM 1794 C C . SER A 1 230 ? 2.245 -10.872 -32.690 1.00 85.50 230 SER A C 1
ATOM 1796 O O . SER A 1 230 ? 2.790 -10.884 -33.790 1.00 85.50 230 SER A O 1
ATOM 1798 N N . ASN A 1 231 ? 2.754 -10.199 -31.651 1.00 88.88 231 ASN A N 1
ATOM 1799 C CA . ASN A 1 231 ? 3.992 -9.410 -31.743 1.00 88.88 231 ASN A CA 1
ATOM 1800 C C . ASN A 1 231 ? 5.145 -9.969 -30.892 1.00 88.88 231 ASN A C 1
ATOM 1802 O O . ASN A 1 231 ? 6.290 -9.599 -31.144 1.00 88.88 231 ASN A O 1
ATOM 1806 N N . PHE A 1 232 ? 4.864 -10.865 -29.938 1.00 93.56 232 PHE A N 1
ATOM 1807 C CA . PHE A 1 232 ? 5.835 -11.333 -28.950 1.00 93.56 232 PHE A CA 1
ATOM 1808 C C . PHE A 1 232 ? 7.115 -11.874 -29.595 1.00 93.56 232 PHE A C 1
ATOM 1810 O O . PHE A 1 232 ? 8.188 -11.326 -29.360 1.00 93.56 232 PHE A O 1
ATOM 1817 N N . GLU A 1 233 ? 6.991 -12.877 -30.471 1.00 91.81 233 GLU A N 1
ATOM 1818 C CA . GLU A 1 233 ? 8.124 -13.529 -31.147 1.00 91.81 233 GLU A CA 1
ATOM 1819 C C . GLU A 1 233 ? 8.986 -12.533 -31.929 1.00 91.81 233 GLU A C 1
ATOM 1821 O O . GLU A 1 233 ? 10.209 -12.548 -31.826 1.00 91.81 233 GLU A O 1
ATOM 1826 N N . GLY A 1 234 ? 8.356 -11.610 -32.661 1.00 89.94 234 GLY A N 1
ATOM 1827 C CA . GLY A 1 234 ? 9.075 -10.591 -33.425 1.00 89.94 234 GLY A CA 1
ATOM 1828 C C . GLY A 1 234 ? 9.836 -9.611 -32.532 1.00 89.94 234 GLY A C 1
ATOM 1829 O O . GLY A 1 234 ? 10.950 -9.214 -32.865 1.00 89.94 234 GLY A O 1
ATOM 1830 N N . VAL A 1 235 ? 9.267 -9.242 -31.380 1.00 89.00 235 VAL A N 1
ATOM 1831 C CA . VAL A 1 235 ? 9.921 -8.322 -30.442 1.00 89.00 235 VAL A CA 1
ATOM 1832 C C . VAL A 1 235 ? 11.077 -9.001 -29.712 1.00 89.00 235 VAL A C 1
ATOM 1834 O O . VAL A 1 235 ? 12.110 -8.360 -29.523 1.00 89.00 235 VAL A O 1
ATOM 1837 N N . VAL A 1 236 ? 10.957 -10.275 -29.332 1.00 92.81 236 VAL A N 1
ATOM 1838 C CA . VAL A 1 236 ? 12.027 -10.976 -28.599 1.00 92.81 236 VAL A CA 1
ATOM 1839 C C . VAL A 1 236 ? 13.116 -11.567 -29.501 1.00 92.81 236 VAL A C 1
ATOM 1841 O O . VAL A 1 236 ? 14.168 -11.927 -28.977 1.00 92.81 236 VAL A O 1
ATOM 1844 N N . ALA A 1 237 ? 12.897 -11.658 -30.819 1.00 90.12 237 ALA A N 1
ATOM 1845 C CA . ALA A 1 237 ? 13.782 -12.338 -31.774 1.00 90.12 237 ALA A CA 1
ATOM 1846 C C . ALA A 1 237 ? 15.220 -11.798 -31.828 1.00 90.12 237 ALA A C 1
ATOM 1848 O O . ALA A 1 237 ? 16.149 -12.581 -32.003 1.00 90.12 237 ALA A O 1
ATOM 1849 N N . GLU A 1 238 ? 15.407 -10.488 -31.672 1.00 85.31 238 GLU A N 1
ATOM 1850 C CA . GLU A 1 238 ? 16.716 -9.831 -31.772 1.00 85.31 238 GLU A CA 1
ATOM 1851 C C . GLU A 1 238 ? 16.982 -8.952 -30.549 1.00 85.31 238 GLU A C 1
ATOM 1853 O O . GLU A 1 238 ? 16.090 -8.245 -30.065 1.00 85.31 238 GLU A O 1
ATOM 1858 N N . GLY A 1 239 ? 18.216 -8.976 -30.048 1.00 86.88 239 GLY A N 1
ATOM 1859 C CA . GLY A 1 239 ? 18.634 -8.144 -28.926 1.00 86.88 239 GLY A CA 1
ATOM 1860 C C . GLY A 1 239 ? 18.126 -8.670 -27.588 1.00 86.88 239 GLY A C 1
ATOM 1861 O O . GLY A 1 239 ? 17.902 -9.870 -27.410 1.00 86.88 239 GLY A O 1
ATOM 1862 N N . VAL A 1 240 ? 17.979 -7.773 -26.611 1.00 90.44 240 VAL A N 1
ATOM 1863 C CA . VAL A 1 240 ? 17.609 -8.148 -25.241 1.00 90.44 240 VAL A CA 1
ATOM 1864 C C . VAL A 1 240 ? 16.257 -7.554 -24.894 1.00 90.44 240 VAL A C 1
ATOM 1866 O O . VAL A 1 240 ? 16.065 -6.346 -24.976 1.00 90.44 240 VAL A O 1
ATOM 1869 N N . THR A 1 241 ? 15.319 -8.398 -24.476 1.00 92.69 241 THR A N 1
ATOM 1870 C CA . THR A 1 241 ? 13.984 -7.967 -24.052 1.00 92.69 241 THR A CA 1
ATOM 1871 C C . THR A 1 241 ? 13.714 -8.460 -22.642 1.00 92.69 241 THR A C 1
ATOM 1873 O O . THR A 1 241 ? 13.711 -9.664 -22.401 1.00 92.69 241 THR A O 1
ATOM 1876 N N . PHE A 1 242 ? 13.480 -7.553 -21.701 1.00 93.62 242 PHE A N 1
ATOM 1877 C CA . PHE A 1 242 ? 13.060 -7.904 -20.352 1.00 93.62 242 PHE A CA 1
ATOM 1878 C C . PHE A 1 242 ? 11.539 -7.808 -20.254 1.00 93.62 242 PHE A C 1
ATOM 1880 O O . PHE A 1 242 ? 10.971 -6.738 -20.461 1.00 93.62 242 PHE A O 1
ATOM 1887 N N . VAL A 1 243 ? 10.881 -8.934 -19.986 1.00 94.94 243 VAL A N 1
ATOM 1888 C CA . VAL A 1 243 ? 9.421 -9.069 -20.041 1.00 94.94 243 VAL A CA 1
ATOM 1889 C C . VAL A 1 243 ? 8.856 -9.312 -18.644 1.00 94.94 243 VAL A C 1
ATOM 1891 O O . VAL A 1 243 ? 9.284 -10.236 -17.951 1.00 94.94 243 VAL A O 1
ATOM 1894 N N . MET A 1 244 ? 7.857 -8.518 -18.254 1.00 93.31 244 MET A N 1
ATOM 1895 C CA . MET A 1 244 ? 7.018 -8.757 -17.079 1.00 93.31 244 MET A CA 1
ATOM 1896 C C . MET A 1 244 ? 5.726 -9.463 -17.490 1.00 93.31 244 MET A C 1
ATOM 1898 O O . MET A 1 244 ? 4.838 -8.860 -18.093 1.00 93.31 244 MET A O 1
ATOM 1902 N N . PHE A 1 245 ? 5.596 -10.725 -17.099 1.00 93.44 245 PHE A N 1
ATOM 1903 C CA . PHE A 1 245 ? 4.344 -11.469 -17.176 1.00 93.44 245 PHE A CA 1
ATOM 1904 C C . PHE A 1 245 ? 3.514 -11.181 -15.924 1.00 93.44 245 PHE A C 1
ATOM 1906 O O . PHE A 1 245 ? 3.960 -11.443 -14.801 1.00 93.44 245 PHE A O 1
ATOM 1913 N N . TYR A 1 246 ? 2.319 -10.626 -16.105 1.00 88.62 246 TYR A N 1
ATOM 1914 C CA . TYR A 1 246 ? 1.432 -10.240 -15.007 1.00 88.62 246 TYR A CA 1
ATOM 1915 C C . TYR A 1 246 ? -0.011 -10.664 -15.276 1.00 88.62 246 TYR A C 1
ATOM 1917 O O . TYR A 1 246 ? -0.335 -11.136 -16.357 1.00 88.62 246 TYR A O 1
ATOM 1925 N N . ALA A 1 247 ? -0.880 -10.491 -14.283 1.00 81.81 247 ALA A N 1
ATOM 1926 C CA . ALA A 1 247 ? -2.320 -10.627 -14.454 1.00 81.81 247 ALA A CA 1
ATOM 1927 C C . ALA A 1 247 ? -3.019 -9.391 -13.880 1.00 81.81 247 ALA A C 1
ATOM 1929 O O . ALA A 1 247 ? -2.676 -8.926 -12.791 1.00 81.81 247 ALA A O 1
ATOM 1930 N N . SER A 1 248 ? -4.025 -8.871 -14.576 1.00 71.94 248 SER A N 1
ATOM 1931 C CA . SER A 1 248 ? -4.800 -7.689 -14.154 1.00 71.94 248 SER A CA 1
ATOM 1932 C C . SER A 1 248 ? -5.432 -7.785 -12.748 1.00 71.94 248 SER A C 1
ATOM 1934 O O . SER A 1 248 ? -5.607 -6.776 -12.062 1.00 71.94 248 SER A O 1
ATOM 1936 N N . TRP A 1 249 ? -5.720 -8.994 -12.262 1.00 69.38 249 TRP A N 1
ATOM 1937 C CA . TRP A 1 249 ? -6.266 -9.255 -10.921 1.00 69.38 249 TRP A CA 1
ATOM 1938 C C . TRP A 1 249 ? -5.196 -9.571 -9.857 1.00 69.38 249 TRP A C 1
ATOM 1940 O O . TRP A 1 249 ? -5.516 -9.720 -8.676 1.00 69.38 249 TRP A O 1
ATOM 1950 N N . CYS A 1 250 ? -3.918 -9.653 -10.234 1.00 69.88 250 CYS A N 1
ATOM 1951 C CA . CYS A 1 250 ? -2.822 -9.994 -9.329 1.00 69.88 250 CYS A CA 1
ATOM 1952 C C . CYS A 1 250 ? -2.414 -8.789 -8.466 1.00 69.88 250 CYS A C 1
ATOM 1954 O O . CYS A 1 250 ? -1.791 -7.839 -8.936 1.00 69.88 250 CYS A O 1
ATOM 1956 N N . SER A 1 251 ? -2.702 -8.847 -7.161 1.00 58.88 251 SER A N 1
ATOM 1957 C CA . SER A 1 251 ? -2.366 -7.766 -6.219 1.00 58.88 251 SER A CA 1
ATOM 1958 C C . SER A 1 251 ? -0.858 -7.525 -6.070 1.00 58.88 251 SER A C 1
ATOM 1960 O O . SER A 1 251 ? -0.445 -6.389 -5.867 1.00 58.88 251 SER A O 1
ATOM 1962 N N . HIS A 1 252 ? -0.025 -8.564 -6.195 1.00 54.81 252 HIS A N 1
ATOM 1963 C CA . HIS A 1 252 ? 1.440 -8.444 -6.129 1.00 54.81 252 HIS A CA 1
ATOM 1964 C C . HIS A 1 252 ? 2.037 -7.777 -7.377 1.00 54.81 252 HIS A C 1
ATOM 1966 O O . HIS A 1 252 ? 3.140 -7.242 -7.329 1.00 54.81 252 HIS A O 1
ATOM 1972 N N . CYS A 1 253 ? 1.288 -7.771 -8.479 1.00 61.41 253 CYS A N 1
ATOM 1973 C CA . CYS A 1 253 ? 1.679 -7.180 -9.746 1.00 61.41 253 CYS A CA 1
ATOM 1974 C C . CYS A 1 253 ? 1.414 -5.672 -9.794 1.00 61.41 253 CYS A C 1
ATOM 1976 O O . CYS A 1 253 ? 1.918 -5.014 -10.688 1.00 61.41 253 CYS A O 1
ATOM 1978 N N . LYS A 1 254 ? 0.646 -5.113 -8.848 1.00 65.00 254 LYS A N 1
ATOM 1979 C CA . LYS A 1 254 ? 0.244 -3.695 -8.853 1.00 65.00 254 LYS A CA 1
ATOM 1980 C C . LYS A 1 254 ? 1.346 -2.732 -8.401 1.00 65.00 254 LYS A C 1
ATOM 1982 O O . LYS A 1 254 ? 1.263 -1.546 -8.680 1.00 65.00 254 LYS A O 1
ATOM 1987 N N . TRP A 1 255 ? 2.388 -3.254 -7.755 1.00 61.22 255 TRP A N 1
ATOM 1988 C CA . TRP A 1 255 ? 3.473 -2.462 -7.156 1.00 61.22 255 TRP A CA 1
ATOM 1989 C C . TRP A 1 255 ? 4.707 -2.328 -8.049 1.00 61.22 255 TRP A C 1
ATOM 1991 O O . TRP A 1 255 ? 5.539 -1.456 -7.831 1.00 61.22 255 TRP A O 1
ATOM 2001 N N . LEU A 1 256 ? 4.830 -3.200 -9.051 1.00 74.94 256 LEU A N 1
ATOM 2002 C CA . LEU A 1 256 ? 5.964 -3.241 -9.968 1.00 74.94 256 LEU A CA 1
ATOM 2003 C C . LEU A 1 256 ? 5.876 -2.273 -11.167 1.00 74.94 256 LEU A C 1
ATOM 2005 O O . LEU A 1 256 ? 6.929 -1.805 -11.586 1.00 74.94 256 LEU A O 1
ATOM 2009 N N . PRO A 1 257 ? 4.695 -1.913 -11.711 1.00 76.75 257 PRO A N 1
ATOM 2010 C CA . PRO A 1 257 ? 4.569 -1.014 -12.852 1.00 76.75 257 PRO A CA 1
ATOM 2011 C C . PRO A 1 257 ? 5.320 0.326 -12.745 1.00 76.75 257 PRO A C 1
ATOM 2013 O O . PRO A 1 257 ? 5.952 0.680 -13.739 1.00 76.75 257 PRO A O 1
ATOM 2016 N N . PRO A 1 258 ? 5.352 1.057 -11.603 1.00 76.19 258 PRO A N 1
ATOM 2017 C CA . PRO A 1 258 ? 6.173 2.270 -11.511 1.00 76.19 258 PRO A CA 1
ATOM 2018 C C . PRO A 1 258 ? 7.668 1.968 -11.642 1.00 76.19 258 PRO A C 1
ATOM 2020 O O . PRO A 1 258 ? 8.362 2.583 -12.442 1.00 76.19 258 PRO A O 1
ATOM 2023 N N . THR A 1 259 ? 8.165 0.965 -10.921 1.00 78.31 259 THR A N 1
ATOM 2024 C CA . THR A 1 259 ? 9.577 0.564 -10.987 1.00 78.31 259 THR A CA 1
ATOM 2025 C C . THR A 1 259 ? 9.951 0.011 -12.369 1.00 78.31 259 THR A C 1
ATOM 2027 O O . THR A 1 259 ? 11.055 0.239 -12.858 1.00 78.31 259 THR A O 1
ATOM 2030 N N . TRP A 1 260 ? 9.024 -0.685 -13.031 1.00 87.19 260 TRP A N 1
ATOM 2031 C CA . TRP A 1 260 ? 9.177 -1.202 -14.392 1.00 87.19 260 TRP A CA 1
ATOM 2032 C C . TRP A 1 260 ? 9.242 -0.073 -15.427 1.00 87.19 260 TRP A C 1
ATOM 2034 O O . TRP A 1 260 ? 10.048 -0.124 -16.356 1.00 87.19 260 TRP A O 1
ATOM 2044 N N . ALA A 1 261 ? 8.438 0.975 -15.234 1.00 80.81 261 ALA A N 1
ATOM 2045 C CA . ALA A 1 261 ? 8.485 2.194 -16.029 1.00 80.81 261 ALA A CA 1
ATOM 2046 C C . ALA A 1 261 ? 9.807 2.952 -15.851 1.00 80.81 261 ALA A C 1
ATOM 2048 O O . ALA A 1 261 ? 10.412 3.348 -16.847 1.00 80.81 261 ALA A O 1
ATOM 2049 N N . ASP A 1 262 ? 10.285 3.104 -14.612 1.00 79.81 262 ASP A N 1
ATOM 2050 C CA . ASP A 1 262 ? 11.575 3.738 -14.312 1.00 79.81 262 ASP A CA 1
ATOM 2051 C C . ASP A 1 262 ? 12.737 2.978 -14.968 1.00 79.81 262 ASP A C 1
ATOM 2053 O O . ASP A 1 262 ? 13.616 3.576 -15.599 1.00 79.81 262 ASP A O 1
ATOM 2057 N N . LEU A 1 263 ? 12.702 1.644 -14.897 1.00 83.25 263 LEU A N 1
ATOM 2058 C CA . LEU A 1 263 ? 13.656 0.776 -15.582 1.00 83.25 263 LEU A CA 1
ATOM 2059 C C . LEU A 1 263 ? 13.625 1.018 -17.099 1.00 83.25 263 LEU A C 1
ATOM 2061 O O . LEU A 1 263 ? 14.666 1.292 -17.698 1.00 83.25 263 LEU A O 1
ATOM 2065 N N . ALA A 1 264 ? 12.442 0.995 -17.715 1.00 82.88 264 ALA A N 1
ATOM 2066 C CA . ALA A 1 264 ? 12.273 1.236 -19.147 1.00 82.88 264 ALA A CA 1
ATOM 2067 C C . ALA A 1 264 ? 12.778 2.621 -19.582 1.00 82.88 264 ALA A C 1
ATOM 2069 O O . ALA A 1 264 ? 13.503 2.740 -20.571 1.00 82.88 264 ALA A O 1
ATOM 2070 N N . LEU A 1 265 ? 12.453 3.666 -18.818 1.00 77.50 265 LEU A N 1
ATOM 2071 C CA . LEU A 1 265 ? 12.913 5.033 -19.068 1.00 77.50 265 LEU A CA 1
ATOM 2072 C C . LEU A 1 265 ? 14.433 5.140 -19.008 1.00 77.50 265 LEU A C 1
ATOM 2074 O O . LEU A 1 265 ? 15.049 5.796 -19.848 1.00 77.50 265 LEU A O 1
ATOM 2078 N N . SER A 1 266 ? 15.055 4.481 -18.040 1.00 76.12 266 SER A N 1
ATOM 2079 C CA . SER A 1 266 ? 16.498 4.559 -17.883 1.00 76.12 266 SER A CA 1
ATOM 2080 C C . SER A 1 266 ? 17.277 3.890 -19.009 1.00 76.12 266 SER A C 1
ATOM 2082 O O . SER A 1 266 ? 18.248 4.465 -19.494 1.00 76.12 266 SER A O 1
ATOM 2084 N N . TYR A 1 267 ? 16.829 2.727 -19.486 1.00 74.50 267 TYR A N 1
ATOM 2085 C CA . TYR A 1 267 ? 17.452 2.057 -20.624 1.00 74.50 267 TYR A CA 1
ATOM 2086 C C . TYR A 1 267 ? 17.118 2.767 -21.942 1.00 74.50 267 TYR A C 1
ATOM 2088 O O . TYR A 1 267 ? 17.971 2.815 -22.827 1.00 74.50 267 TYR A O 1
ATOM 2096 N N . GLY A 1 268 ? 15.950 3.415 -22.031 1.00 64.50 268 GLY A N 1
ATOM 2097 C CA . GLY A 1 268 ? 15.573 4.277 -23.152 1.00 64.50 268 GLY A CA 1
ATOM 2098 C C . GLY A 1 268 ? 16.383 5.579 -23.252 1.00 64.50 268 GLY A C 1
ATOM 2099 O O . GLY A 1 268 ? 16.633 6.051 -24.359 1.00 64.50 268 GLY A O 1
ATOM 2100 N N . MET A 1 269 ? 16.830 6.154 -22.127 1.00 55.88 269 MET A N 1
ATOM 2101 C CA . MET A 1 269 ? 17.611 7.404 -22.097 1.00 55.88 269 MET A CA 1
ATOM 2102 C C . MET A 1 269 ? 19.135 7.201 -22.074 1.00 55.88 269 MET A C 1
ATOM 2104 O O . MET A 1 269 ? 19.862 8.024 -22.629 1.00 55.88 269 MET A O 1
ATOM 2108 N N . LEU A 1 270 ? 19.644 6.148 -21.423 1.00 49.06 270 LEU A N 1
ATOM 2109 C CA . LEU A 1 270 ? 21.077 6.019 -21.111 1.00 49.06 270 LEU A CA 1
ATOM 2110 C C . LEU A 1 270 ? 21.872 5.157 -22.098 1.00 49.06 270 LEU A C 1
ATOM 2112 O O . LEU A 1 270 ? 23.103 5.221 -22.081 1.00 49.06 270 LEU A O 1
ATOM 2116 N N . VAL A 1 271 ? 21.227 4.353 -22.954 1.00 49.66 271 VAL A N 1
ATOM 2117 C CA . VAL A 1 271 ? 21.944 3.321 -23.721 1.00 49.66 271 VAL A CA 1
ATOM 2118 C C . VAL A 1 271 ? 21.613 3.340 -25.212 1.00 49.66 271 VAL A C 1
ATOM 2120 O O . VAL A 1 271 ? 21.063 2.402 -25.770 1.00 49.66 271 VAL A O 1
ATOM 2123 N N . ALA A 1 272 ? 22.084 4.372 -25.915 1.00 49.31 272 ALA A N 1
ATOM 2124 C CA . ALA A 1 272 ? 22.049 4.462 -27.383 1.00 49.31 272 ALA A CA 1
ATOM 2125 C C . ALA A 1 272 ? 22.926 3.410 -28.121 1.00 49.31 272 ALA A C 1
ATOM 2127 O O . ALA A 1 272 ? 23.257 3.594 -29.291 1.00 49.31 272 ALA A O 1
ATOM 2128 N N . ARG A 1 273 ? 23.380 2.344 -27.442 1.00 49.41 273 ARG A N 1
ATOM 2129 C CA . ARG A 1 273 ? 24.309 1.333 -27.987 1.00 49.41 273 ARG A CA 1
ATOM 2130 C C . ARG A 1 273 ? 23.947 -0.126 -27.686 1.00 49.41 273 ARG A C 1
ATOM 2132 O O . ARG A 1 273 ? 24.648 -1.006 -28.172 1.00 49.41 273 ARG A O 1
ATOM 2139 N N . THR A 1 274 ? 22.880 -0.406 -26.936 1.00 55.62 274 THR A N 1
ATOM 2140 C CA . THR A 1 274 ? 22.388 -1.779 -26.729 1.00 55.62 274 THR A CA 1
ATOM 2141 C C . THR A 1 274 ? 20.867 -1.770 -26.782 1.00 55.62 274 THR A C 1
ATOM 2143 O O . THR A 1 274 ? 20.245 -1.067 -25.990 1.00 55.62 274 THR A O 1
ATOM 2146 N N . GLU A 1 275 ? 20.272 -2.529 -27.702 1.00 69.31 275 GLU A N 1
ATOM 2147 C CA . GLU A 1 275 ? 18.818 -2.638 -27.889 1.00 69.31 275 GLU A CA 1
ATOM 2148 C C . GLU A 1 275 ? 18.176 -3.430 -26.745 1.00 69.31 275 GLU A C 1
ATOM 2150 O O . GLU A 1 275 ? 17.831 -4.606 -26.874 1.00 69.31 275 GLU A O 1
ATOM 2155 N N . VAL A 1 276 ? 18.069 -2.778 -25.590 1.00 84.62 276 VAL A N 1
ATOM 2156 C CA . VAL A 1 276 ? 17.373 -3.297 -24.420 1.00 84.62 276 VAL A CA 1
ATOM 2157 C C . VAL A 1 276 ? 15.935 -2.809 -24.465 1.00 84.62 276 VAL A C 1
ATOM 2159 O O . VAL A 1 276 ? 15.663 -1.619 -24.325 1.00 84.62 276 VAL A O 1
ATOM 2162 N N . LYS A 1 277 ? 15.013 -3.746 -24.651 1.00 89.38 277 LYS A N 1
ATOM 2163 C CA . LYS A 1 277 ? 13.570 -3.518 -24.666 1.00 89.38 277 LYS A CA 1
ATOM 2164 C C . LYS A 1 277 ? 12.987 -3.934 -23.322 1.00 89.38 277 LYS A C 1
ATOM 2166 O O . LYS A 1 277 ? 13.311 -5.004 -22.815 1.00 89.38 277 LYS A O 1
ATOM 2171 N N . VAL A 1 278 ? 12.126 -3.106 -22.744 1.00 90.38 278 VAL A N 1
ATOM 2172 C CA . VAL A 1 278 ? 11.392 -3.432 -21.514 1.00 90.38 278 VAL A CA 1
ATOM 2173 C C . VAL A 1 278 ? 9.919 -3.559 -21.870 1.00 90.38 278 VAL A C 1
ATOM 2175 O O . VAL A 1 278 ? 9.357 -2.681 -22.524 1.00 90.38 278 VAL A O 1
ATOM 2178 N N . ALA A 1 279 ? 9.313 -4.678 -21.492 1.00 91.69 279 ALA A N 1
ATOM 2179 C CA . ALA A 1 279 ? 8.028 -5.094 -22.024 1.00 91.69 279 ALA A CA 1
ATOM 2180 C C . ALA A 1 279 ? 7.129 -5.765 -20.979 1.00 91.69 279 ALA A C 1
ATOM 2182 O O . ALA A 1 279 ? 7.594 -6.191 -19.920 1.00 91.69 279 ALA A O 1
ATOM 2183 N N . THR A 1 280 ? 5.837 -5.871 -21.276 1.00 92.19 280 THR A N 1
ATOM 2184 C CA . THR A 1 280 ? 4.825 -6.520 -20.432 1.00 92.19 280 THR A CA 1
ATOM 2185 C C . THR A 1 280 ? 3.955 -7.473 -21.244 1.00 92.19 280 THR A C 1
ATOM 2187 O O . THR A 1 280 ? 3.769 -7.291 -22.444 1.00 92.19 280 THR A O 1
ATOM 2190 N N . VAL A 1 281 ? 3.418 -8.500 -20.587 1.00 91.88 281 VAL A N 1
ATOM 2191 C CA . VAL A 1 281 ? 2.408 -9.417 -21.138 1.00 91.88 281 VAL A CA 1
ATOM 2192 C C . VAL A 1 281 ? 1.311 -9.593 -20.092 1.00 91.88 281 VAL A C 1
ATOM 2194 O O . VAL A 1 281 ? 1.600 -10.042 -18.979 1.00 91.88 281 VAL A O 1
ATOM 2197 N N . ASP A 1 282 ? 0.062 -9.271 -20.443 1.00 87.62 282 ASP A N 1
ATOM 2198 C CA . ASP A 1 282 ? -1.096 -9.577 -19.595 1.00 87.62 282 ASP A CA 1
ATOM 2199 C C . ASP A 1 282 ? -1.549 -11.029 -19.810 1.00 87.62 282 ASP A C 1
ATOM 2201 O O . ASP A 1 282 ? -2.194 -11.378 -20.803 1.00 87.62 282 ASP A O 1
ATOM 2205 N N . CYS A 1 283 ? -1.226 -11.890 -18.853 1.00 87.50 283 CYS A N 1
ATOM 2206 C CA . CYS A 1 283 ? -1.613 -13.293 -18.838 1.00 87.50 283 CYS A CA 1
ATOM 2207 C C . CYS A 1 283 ? -3.099 -13.511 -18.543 1.00 87.50 283 CYS A C 1
ATOM 2209 O O . CYS A 1 283 ? -3.599 -14.600 -18.821 1.00 87.50 283 CYS A O 1
ATOM 2211 N N . SER A 1 284 ? -3.826 -12.498 -18.050 1.00 82.00 284 SER A N 1
ATOM 2212 C CA . SER A 1 284 ? -5.294 -12.545 -18.006 1.00 82.00 284 SER A CA 1
ATOM 2213 C C . SER A 1 284 ? -5.909 -12.521 -19.409 1.00 82.00 284 SER A C 1
ATOM 2215 O O . SER A 1 284 ? -7.052 -12.940 -19.577 1.00 82.00 284 SER A O 1
ATOM 2217 N N . VAL A 1 285 ? -5.175 -12.013 -20.404 1.00 84.94 285 VAL A N 1
ATOM 2218 C CA . VAL A 1 285 ? -5.618 -11.909 -21.802 1.00 84.94 285 VAL A CA 1
ATOM 2219 C C . VAL A 1 285 ? -4.953 -12.981 -22.669 1.00 84.94 285 VAL A C 1
ATOM 2221 O O . VAL A 1 285 ? -5.621 -13.621 -23.480 1.00 84.94 285 VAL A O 1
ATOM 2224 N N . TYR A 1 286 ? -3.650 -13.217 -22.486 1.00 86.94 286 TYR A N 1
ATOM 2225 C CA . TYR A 1 286 ? -2.837 -14.110 -23.321 1.00 86.94 286 TYR A CA 1
ATOM 2226 C C . TYR A 1 286 ? -2.360 -15.362 -22.570 1.00 86.94 286 TYR A C 1
ATOM 2228 O O . TYR A 1 286 ? -1.173 -15.687 -22.560 1.00 86.94 286 TYR A O 1
ATOM 2236 N N . GLU A 1 287 ? -3.291 -16.100 -21.964 1.00 85.88 287 GLU A N 1
ATOM 2237 C CA . GLU A 1 287 ? -2.996 -17.283 -21.141 1.00 85.88 287 GLU A CA 1
ATOM 2238 C C . GLU A 1 287 ? -2.116 -18.323 -21.866 1.00 85.88 287 GLU A C 1
ATOM 2240 O O . GLU A 1 287 ? -1.124 -18.800 -21.316 1.00 85.88 287 GLU A O 1
ATOM 2245 N N . ALA A 1 288 ? -2.422 -18.633 -23.132 1.00 87.38 288 ALA A N 1
ATOM 2246 C CA . ALA A 1 288 ? -1.674 -19.618 -23.920 1.00 87.38 288 ALA A CA 1
ATOM 2247 C C . ALA A 1 288 ? -0.200 -19.228 -24.137 1.00 87.38 288 ALA A C 1
ATOM 2249 O O . ALA A 1 288 ? 0.670 -20.096 -24.081 1.00 87.38 288 ALA A O 1
ATOM 2250 N N . LEU A 1 289 ? 0.074 -17.933 -24.336 1.00 89.50 289 LEU A N 1
ATOM 2251 C CA . LEU A 1 289 ? 1.429 -17.393 -24.478 1.00 89.50 289 LEU A CA 1
ATOM 2252 C C . LEU A 1 289 ? 2.199 -17.498 -23.153 1.00 89.50 289 LEU A C 1
ATOM 2254 O O . LEU A 1 289 ? 3.363 -17.887 -23.128 1.00 89.50 289 LEU A O 1
ATOM 2258 N N . CYS A 1 290 ? 1.551 -17.191 -22.029 1.00 91.81 290 CYS A N 1
ATOM 2259 C CA . CYS A 1 290 ? 2.188 -17.306 -20.718 1.00 91.81 290 CYS A CA 1
ATOM 2260 C C . CYS A 1 290 ? 2.482 -18.768 -20.349 1.00 91.81 290 CYS A C 1
ATOM 2262 O O . CYS A 1 290 ? 3.565 -19.076 -19.848 1.00 91.81 290 CYS A O 1
ATOM 2264 N N . ASN A 1 291 ? 1.562 -19.680 -20.671 1.00 89.19 291 ASN A N 1
ATOM 2265 C CA . ASN A 1 291 ? 1.742 -21.114 -20.450 1.00 89.19 291 ASN A CA 1
ATOM 2266 C C . ASN A 1 291 ? 2.881 -21.692 -21.306 1.00 89.19 291 ASN A C 1
ATOM 2268 O O . ASN A 1 291 ? 3.670 -22.489 -20.798 1.00 89.19 291 ASN A O 1
ATOM 2272 N N . SER A 1 292 ? 3.025 -21.274 -22.572 1.00 88.69 292 SER A N 1
ATOM 2273 C CA . SER A 1 292 ? 4.122 -21.739 -23.440 1.00 88.69 292 SER A CA 1
ATOM 2274 C C . SER A 1 292 ? 5.507 -21.275 -22.985 1.00 88.69 292 SER A C 1
ATOM 2276 O O . SER A 1 292 ? 6.503 -21.891 -23.355 1.00 88.69 292 SER A O 1
ATOM 2278 N N . HIS A 1 293 ? 5.578 -20.221 -22.169 1.00 88.88 293 HIS A N 1
ATOM 2279 C CA . HIS A 1 293 ? 6.815 -19.723 -21.560 1.00 88.88 293 HIS A CA 1
ATOM 2280 C C . HIS A 1 293 ? 6.970 -20.107 -20.080 1.00 88.88 293 HIS A C 1
ATOM 2282 O O . HIS A 1 293 ? 7.779 -19.502 -19.372 1.00 88.88 293 HIS A O 1
ATOM 2288 N N . GLU A 1 294 ? 6.228 -21.127 -19.633 1.00 89.38 294 GLU A N 1
ATOM 2289 C CA . GLU A 1 294 ? 6.329 -21.734 -18.300 1.00 89.38 294 GLU A CA 1
ATOM 2290 C C . GLU A 1 294 ? 6.077 -20.749 -17.142 1.00 89.38 294 GLU A C 1
ATOM 2292 O O . GLU A 1 294 ? 6.642 -20.884 -16.058 1.00 89.38 294 GLU A O 1
ATOM 2297 N N . VAL A 1 295 ? 5.203 -19.757 -17.337 1.00 88.62 295 VAL A N 1
ATOM 2298 C CA . VAL A 1 295 ? 4.836 -18.807 -16.277 1.00 88.62 295 VAL A CA 1
ATOM 2299 C C . VAL A 1 295 ? 3.920 -19.494 -15.255 1.00 88.62 295 VAL A C 1
ATOM 2301 O O . VAL A 1 295 ? 2.750 -19.740 -15.528 1.00 88.62 295 VAL A O 1
ATOM 2304 N N . GLN A 1 296 ? 4.453 -19.802 -14.069 1.00 81.50 296 GLN A N 1
ATOM 2305 C CA . GLN A 1 296 ? 3.734 -20.509 -12.990 1.00 81.50 296 GLN A CA 1
ATOM 2306 C C . GLN A 1 296 ? 3.109 -19.574 -11.937 1.00 81.50 296 GLN A C 1
ATOM 2308 O O . GLN A 1 296 ? 2.368 -20.022 -11.063 1.00 81.50 296 GLN A O 1
ATOM 2313 N N . GLY A 1 297 ? 3.422 -18.278 -11.978 1.00 80.75 297 GLY A N 1
ATOM 2314 C CA . GLY A 1 297 ? 2.948 -17.295 -11.009 1.00 80.75 297 GLY A CA 1
ATOM 2315 C C . GLY A 1 297 ? 3.160 -15.866 -11.495 1.00 80.75 297 GLY A C 1
ATOM 2316 O O . GLY A 1 297 ? 3.805 -15.639 -12.514 1.00 80.75 297 GLY A O 1
ATOM 2317 N N . TYR A 1 298 ? 2.597 -14.895 -10.774 1.00 84.75 298 TYR A N 1
ATOM 2318 C CA . TYR A 1 298 ? 2.647 -13.488 -11.172 1.00 84.75 298 TYR A CA 1
ATOM 2319 C C . TYR A 1 298 ? 3.083 -12.580 -10.002 1.00 84.75 298 TYR A C 1
ATOM 2321 O O . TYR A 1 298 ? 2.649 -12.806 -8.869 1.00 84.75 298 TYR A O 1
ATOM 2329 N N . PRO A 1 299 ? 3.886 -11.523 -10.249 1.00 88.94 299 PRO A N 1
ATOM 2330 C CA . PRO A 1 299 ? 4.561 -11.231 -11.512 1.00 88.94 299 PRO A CA 1
ATOM 2331 C C . PRO A 1 299 ? 5.820 -12.099 -11.698 1.00 88.94 299 PRO A C 1
ATOM 2333 O O . PRO A 1 299 ? 6.619 -12.261 -10.764 1.00 88.94 299 PRO A O 1
ATOM 2336 N N . THR A 1 300 ? 6.020 -12.593 -12.921 1.00 92.19 300 THR A N 1
ATOM 2337 C CA . THR A 1 300 ? 7.224 -13.328 -13.349 1.00 92.19 300 THR A CA 1
ATOM 2338 C C . THR A 1 300 ? 8.005 -12.474 -14.341 1.00 92.19 300 THR A C 1
ATOM 2340 O O . THR A 1 300 ? 7.446 -11.965 -15.311 1.00 92.19 300 THR A O 1
ATOM 2343 N N . LEU A 1 301 ? 9.299 -12.281 -14.074 1.00 94.62 301 LEU A N 1
ATOM 2344 C CA . LEU A 1 301 ? 10.158 -11.343 -14.800 1.00 94.62 301 LEU A CA 1
ATOM 2345 C C . LEU A 1 301 ? 11.246 -12.120 -15.526 1.00 94.62 301 LEU A C 1
ATOM 2347 O O . LEU A 1 301 ? 12.106 -12.735 -14.894 1.00 94.62 301 LEU A O 1
ATOM 2351 N N . VAL A 1 302 ? 11.204 -12.100 -16.852 1.00 95.06 302 VAL A N 1
ATOM 2352 C CA . VAL A 1 302 ? 12.006 -12.995 -17.687 1.00 95.06 302 VAL A CA 1
ATOM 2353 C C . VAL A 1 302 ? 12.772 -12.194 -18.722 1.00 95.06 302 VAL A C 1
ATOM 2355 O O . VAL A 1 302 ? 12.201 -11.399 -19.465 1.00 95.06 302 VAL A O 1
ATOM 2358 N N . LEU A 1 303 ? 14.077 -12.426 -18.781 1.00 93.69 303 LEU A N 1
ATOM 2359 C CA . LEU A 1 303 ? 14.958 -11.875 -19.793 1.00 93.69 303 LEU A CA 1
ATOM 2360 C C . LEU A 1 303 ? 14.992 -12.800 -21.007 1.00 93.69 303 LEU A C 1
ATOM 2362 O O . LEU A 1 303 ? 15.323 -13.982 -20.892 1.00 93.69 303 LEU A O 1
ATOM 2366 N N . PHE A 1 304 ? 14.713 -12.238 -22.172 1.00 93.56 304 PHE A N 1
ATOM 2367 C CA . PHE A 1 304 ? 14.901 -12.867 -23.468 1.00 93.56 304 PHE A CA 1
ATOM 2368 C C . PHE A 1 304 ? 16.121 -12.268 -24.156 1.00 93.56 304 PHE A C 1
ATOM 2370 O O . PHE A 1 304 ? 16.340 -11.056 -24.101 1.00 93.56 304 PHE A O 1
ATOM 2377 N N . LYS A 1 305 ? 16.909 -13.122 -24.804 1.00 91.44 305 LYS A N 1
ATOM 2378 C CA . LYS A 1 305 ? 18.052 -12.730 -25.625 1.00 91.44 305 LYS A CA 1
ATOM 2379 C C . LYS A 1 305 ? 18.011 -13.500 -26.937 1.00 91.44 305 LYS A C 1
ATOM 2381 O O . LYS A 1 305 ? 18.028 -14.731 -26.910 1.00 91.44 305 LYS A O 1
ATOM 2386 N N . ASP A 1 306 ? 17.943 -12.777 -28.049 1.00 89.94 306 ASP A N 1
ATOM 2387 C CA . ASP A 1 306 ? 17.946 -13.327 -29.411 1.00 89.94 306 ASP A CA 1
ATOM 2388 C C . ASP A 1 306 ? 16.938 -14.488 -29.588 1.00 89.94 306 ASP A C 1
ATOM 2390 O O . ASP A 1 306 ? 17.281 -15.608 -29.982 1.00 89.94 306 ASP A O 1
ATOM 2394 N N . GLY A 1 307 ? 15.692 -14.248 -29.169 1.00 88.88 307 GLY A N 1
ATOM 2395 C CA . GLY A 1 307 ? 14.569 -15.188 -29.241 1.00 88.88 307 GLY A CA 1
ATOM 2396 C C . GLY A 1 307 ? 14.534 -16.258 -28.147 1.00 88.88 307 GLY A C 1
ATOM 2397 O O . GLY A 1 307 ? 13.590 -17.042 -28.084 1.00 88.88 307 GLY A O 1
ATOM 2398 N N . LYS A 1 308 ? 15.536 -16.326 -27.262 1.00 91.56 308 LYS A N 1
ATOM 2399 C CA . LYS A 1 308 ? 15.633 -17.373 -26.233 1.00 91.56 308 LYS A CA 1
ATOM 2400 C C . LYS A 1 308 ? 15.374 -16.828 -24.838 1.00 91.56 308 LYS A C 1
ATOM 2402 O O . LYS A 1 308 ? 15.902 -15.785 -24.464 1.00 91.56 308 LYS A O 1
ATOM 2407 N N . ARG A 1 309 ? 14.632 -17.594 -24.034 1.00 92.88 309 ARG A N 1
ATOM 2408 C CA . ARG A 1 309 ? 14.479 -17.378 -22.588 1.00 92.88 309 ARG A CA 1
ATOM 2409 C C . ARG A 1 309 ? 15.844 -17.542 -21.909 1.00 92.88 309 ARG A C 1
ATOM 2411 O O . ARG A 1 309 ? 16.324 -18.663 -21.765 1.00 92.88 309 ARG A O 1
ATOM 2418 N N . ALA A 1 310 ? 16.486 -16.435 -21.553 1.00 89.94 310 ALA A N 1
ATOM 2419 C CA . ALA A 1 310 ? 17.868 -16.410 -21.077 1.00 89.94 310 ALA A CA 1
ATOM 2420 C C . ALA A 1 310 ? 17.968 -16.560 -19.554 1.00 89.94 310 ALA A C 1
ATOM 2422 O O . ALA A 1 310 ? 18.795 -17.330 -19.071 1.00 89.94 310 ALA A O 1
ATOM 2423 N N . ALA A 1 311 ? 17.136 -15.836 -18.801 1.00 91.12 311 ALA A N 1
ATOM 2424 C CA . ALA A 1 311 ? 17.136 -15.874 -17.341 1.00 91.12 311 ALA A CA 1
ATOM 2425 C C . ALA A 1 311 ? 15.799 -15.395 -16.760 1.00 91.12 311 ALA A C 1
ATOM 2427 O O . ALA A 1 311 ? 15.079 -14.625 -17.391 1.00 91.12 311 ALA A O 1
ATOM 2428 N N . GLU A 1 312 ? 15.493 -15.812 -15.535 1.00 93.25 312 GLU A N 1
ATOM 2429 C CA . GLU A 1 312 ? 14.355 -15.326 -14.752 1.00 93.25 312 GLU A CA 1
ATOM 2430 C C . GLU A 1 312 ? 14.865 -14.659 -13.475 1.00 93.25 312 GLU A C 1
ATOM 2432 O O . GLU A 1 312 ? 15.716 -15.215 -12.770 1.00 93.25 312 GLU A O 1
ATOM 2437 N N . LEU A 1 313 ? 14.350 -13.466 -13.176 1.00 86.12 313 LEU A N 1
ATOM 2438 C CA . LEU A 1 313 ? 14.696 -12.762 -11.950 1.00 86.12 313 LEU A CA 1
ATOM 2439 C C . LEU A 1 313 ? 13.950 -13.384 -10.769 1.00 86.12 313 LEU A C 1
ATOM 2441 O O . LEU A 1 313 ? 12.729 -13.283 -10.653 1.00 86.12 313 LEU A O 1
ATOM 2445 N N . ASN A 1 314 ? 14.725 -13.962 -9.859 1.00 80.38 314 ASN A N 1
ATOM 2446 C CA . ASN A 1 314 ? 14.250 -14.503 -8.596 1.00 80.38 314 ASN A CA 1
ATOM 2447 C C . ASN A 1 314 ? 14.737 -13.606 -7.451 1.00 80.38 314 ASN A C 1
ATOM 2449 O O . ASN A 1 314 ? 15.941 -13.398 -7.311 1.00 80.38 314 ASN A O 1
ATOM 2453 N N . GLY A 1 315 ? 13.824 -13.086 -6.623 1.00 77.12 315 GLY A N 1
ATOM 2454 C CA . GLY A 1 315 ? 14.171 -12.280 -5.446 1.00 77.12 315 GLY A CA 1
ATOM 2455 C C . GLY A 1 315 ? 13.525 -10.893 -5.419 1.00 77.12 315 GLY A C 1
ATOM 2456 O O . GLY A 1 315 ? 12.346 -10.744 -5.748 1.00 77.12 315 GLY A O 1
ATOM 2457 N N . ALA A 1 316 ? 14.282 -9.898 -4.947 1.00 75.06 316 ALA A N 1
ATOM 2458 C CA . ALA A 1 316 ? 13.814 -8.521 -4.805 1.00 75.06 316 ALA A CA 1
ATOM 2459 C C . ALA A 1 316 ? 13.473 -7.897 -6.169 1.00 75.06 316 ALA A C 1
ATOM 2461 O O . ALA A 1 316 ? 14.067 -8.237 -7.191 1.00 75.06 316 ALA A O 1
ATOM 2462 N N . ARG A 1 317 ? 12.475 -7.007 -6.179 1.00 82.75 317 ARG A N 1
ATOM 2463 C CA . ARG A 1 317 ? 11.915 -6.394 -7.397 1.00 82.75 317 ARG A CA 1
ATOM 2464 C C . ARG A 1 317 ? 11.942 -4.862 -7.351 1.00 82.75 317 ARG A C 1
ATOM 2466 O O . ARG A 1 317 ? 11.169 -4.211 -8.045 1.00 82.75 317 ARG A O 1
ATOM 2473 N N . ASP A 1 318 ? 12.796 -4.301 -6.501 1.00 80.56 318 ASP A N 1
ATOM 2474 C CA . ASP A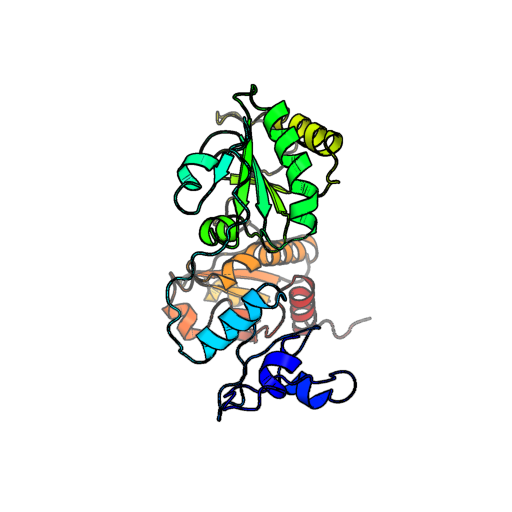 1 318 ? 13.116 -2.876 -6.512 1.00 80.56 318 ASP A CA 1
ATOM 2475 C C . ASP A 1 318 ? 14.044 -2.525 -7.689 1.00 80.56 318 ASP A C 1
ATOM 2477 O O . ASP A 1 318 ? 14.605 -3.395 -8.359 1.00 80.56 318 ASP A O 1
ATOM 2481 N N . LEU A 1 319 ? 14.179 -1.227 -7.960 1.00 75.50 319 LEU A N 1
ATOM 2482 C CA . LEU A 1 319 ? 14.913 -0.726 -9.119 1.00 75.50 319 LEU A CA 1
ATOM 2483 C C . LEU A 1 319 ? 16.390 -1.162 -9.113 1.00 75.50 319 LEU A C 1
ATOM 2485 O O . LEU A 1 319 ? 16.933 -1.495 -10.165 1.00 75.50 319 LEU A O 1
ATOM 2489 N N . GLU A 1 320 ? 17.027 -1.204 -7.940 1.00 74.88 320 GLU A N 1
ATOM 2490 C CA . GLU A 1 320 ? 18.427 -1.612 -7.784 1.00 74.88 320 GLU A CA 1
ATOM 2491 C C . GLU A 1 320 ? 18.616 -3.087 -8.156 1.00 74.88 320 GLU A C 1
ATOM 2493 O O . GLU A 1 320 ? 19.510 -3.421 -8.940 1.00 74.88 320 GLU A O 1
ATOM 2498 N N . ALA A 1 321 ? 17.729 -3.963 -7.677 1.00 79.94 321 ALA A N 1
ATOM 2499 C CA . ALA A 1 321 ? 17.741 -5.382 -8.019 1.00 79.94 321 ALA A CA 1
ATOM 2500 C C . ALA A 1 321 ? 17.529 -5.622 -9.525 1.00 79.94 321 ALA A C 1
ATOM 2502 O O . ALA A 1 321 ? 18.213 -6.460 -10.122 1.00 79.94 321 ALA A O 1
ATOM 2503 N N . LEU A 1 322 ? 16.622 -4.865 -10.154 1.00 86.50 322 LEU A N 1
ATOM 2504 C CA . LEU A 1 322 ? 16.349 -4.951 -11.594 1.00 86.50 322 LEU A CA 1
ATOM 2505 C C . LEU A 1 322 ? 17.566 -4.532 -12.430 1.00 86.50 322 LEU A C 1
ATOM 2507 O O . LEU A 1 322 ? 17.958 -5.261 -13.345 1.00 86.50 322 LEU A O 1
ATOM 2511 N N . TYR A 1 323 ? 18.216 -3.415 -12.087 1.00 82.94 323 TYR A N 1
ATOM 2512 C CA . TYR A 1 323 ? 19.465 -3.007 -12.737 1.00 82.94 323 TYR A CA 1
ATOM 2513 C C . TYR A 1 323 ? 20.581 -4.017 -12.539 1.00 82.94 323 TYR A C 1
ATOM 2515 O O . TYR A 1 323 ? 21.273 -4.345 -13.500 1.00 82.94 323 TYR A O 1
ATOM 2523 N N . GLY A 1 324 ? 20.769 -4.507 -11.312 1.00 81.88 324 GLY A N 1
ATOM 2524 C CA . GLY A 1 324 ? 21.806 -5.488 -11.004 1.00 81.88 324 GLY A CA 1
ATOM 2525 C C . GLY A 1 324 ? 21.634 -6.758 -11.834 1.00 81.88 324 GLY A C 1
ATOM 2526 O O . GLY A 1 324 ? 22.587 -7.241 -12.447 1.00 81.88 324 GLY A O 1
ATOM 2527 N N . PHE A 1 325 ? 20.400 -7.253 -11.937 1.00 88.56 325 PHE A N 1
ATOM 2528 C CA . PHE A 1 325 ? 20.074 -8.409 -12.765 1.00 88.56 325 PHE A CA 1
ATOM 2529 C C . PHE A 1 325 ? 20.389 -8.176 -14.245 1.00 88.56 325 PHE A C 1
ATOM 2531 O O . PHE A 1 325 ? 21.056 -9.005 -14.871 1.00 88.56 325 PHE A O 1
ATOM 2538 N N . MET A 1 326 ? 19.958 -7.043 -14.801 1.00 84.62 326 MET A N 1
ATOM 2539 C CA . MET A 1 326 ? 20.226 -6.707 -16.198 1.00 84.62 326 MET A CA 1
ATOM 2540 C C . MET A 1 326 ? 21.718 -6.492 -16.451 1.00 84.62 326 MET A C 1
ATOM 2542 O O . MET A 1 326 ? 22.242 -6.995 -17.438 1.00 84.62 326 MET A O 1
ATOM 2546 N N . TYR A 1 327 ? 22.434 -5.824 -15.548 1.00 82.75 327 TYR A N 1
ATOM 2547 C CA . TYR A 1 327 ? 23.874 -5.590 -15.655 1.00 82.75 327 TYR A CA 1
ATOM 2548 C C . TYR A 1 327 ? 24.666 -6.898 -15.784 1.00 82.75 327 TYR A C 1
ATOM 2550 O O . TYR A 1 327 ? 25.523 -7.020 -16.661 1.00 82.75 327 TYR A O 1
ATOM 2558 N N . VAL A 1 328 ? 24.332 -7.902 -14.967 1.00 83.69 328 VAL A N 1
ATOM 2559 C CA . VAL A 1 328 ? 24.970 -9.228 -15.004 1.00 83.69 328 VAL A CA 1
ATOM 2560 C C . VAL A 1 328 ? 24.720 -9.942 -16.338 1.00 83.69 328 VAL A C 1
ATOM 2562 O O . VAL A 1 328 ? 25.637 -10.539 -16.899 1.00 83.69 328 VAL A O 1
ATOM 2565 N N . HIS A 1 329 ? 23.503 -9.864 -16.879 1.00 82.69 329 HIS A N 1
ATOM 2566 C CA . HIS A 1 329 ? 23.109 -10.629 -18.071 1.00 82.69 329 HIS A CA 1
ATOM 2567 C C . HIS A 1 329 ? 23.364 -9.904 -19.400 1.00 82.69 329 HIS A C 1
ATOM 2569 O O . HIS A 1 329 ? 23.441 -10.544 -20.451 1.00 82.69 329 HIS A O 1
ATOM 2575 N N . LEU A 1 330 ? 23.543 -8.582 -19.364 1.00 78.75 330 LEU A N 1
ATOM 2576 C CA . LEU A 1 330 ? 24.001 -7.787 -20.503 1.00 78.75 330 LEU A CA 1
ATOM 2577 C C . LEU A 1 330 ? 25.506 -7.941 -20.756 1.00 78.75 330 LEU A C 1
ATOM 2579 O O . LEU A 1 330 ? 25.974 -7.554 -21.822 1.00 78.75 330 LEU A O 1
ATOM 2583 N N . GLY A 1 331 ? 26.250 -8.559 -19.832 1.00 61.72 331 GLY A N 1
ATOM 2584 C CA . GLY A 1 331 ? 27.607 -9.027 -20.092 1.00 61.72 331 GLY A CA 1
ATOM 2585 C C . GLY A 1 331 ? 28.601 -7.907 -20.384 1.00 61.72 331 GLY A C 1
ATOM 2586 O O . GLY A 1 331 ? 29.285 -7.949 -21.401 1.00 61.72 331 GLY A O 1
ATOM 2587 N N . ARG A 1 332 ? 28.754 -6.934 -19.476 1.00 56.97 332 ARG A N 1
ATOM 2588 C CA . ARG A 1 332 ? 30.011 -6.168 -19.414 1.00 56.97 332 ARG A CA 1
ATOM 2589 C C . ARG A 1 332 ? 31.043 -6.958 -18.616 1.00 56.97 332 ARG A C 1
ATOM 2591 O O . ARG A 1 332 ? 31.344 -6.623 -17.476 1.00 56.97 332 ARG A O 1
ATOM 2598 N N . HIS A 1 333 ? 31.579 -7.998 -19.244 1.00 43.31 333 HIS A N 1
ATOM 2599 C CA . HIS A 1 333 ? 32.961 -8.388 -19.005 1.00 43.31 333 HIS A CA 1
ATOM 2600 C C . HIS A 1 333 ? 33.767 -8.017 -20.251 1.00 43.31 333 HIS A C 1
ATOM 2602 O O . HIS A 1 333 ? 33.553 -8.573 -21.322 1.00 43.31 333 HIS A O 1
ATOM 2608 N N . ASP A 1 334 ? 34.646 -7.042 -20.019 1.00 43.19 334 ASP A N 1
ATOM 2609 C CA . ASP A 1 334 ? 35.872 -6.702 -20.737 1.00 43.19 334 ASP A CA 1
ATOM 2610 C C . ASP A 1 334 ? 35.759 -6.086 -22.142 1.00 43.19 334 ASP A C 1
ATOM 2612 O O . ASP A 1 334 ? 35.421 -6.744 -23.114 1.00 43.19 334 ASP A O 1
ATOM 2616 N N . GLU A 1 335 ? 36.132 -4.803 -22.240 1.00 36.25 335 GLU A N 1
ATOM 2617 C CA . GLU A 1 335 ? 37.307 -4.392 -23.025 1.00 36.25 335 GLU A CA 1
ATOM 2618 C C . GLU A 1 335 ? 37.689 -2.921 -22.732 1.00 36.25 335 GLU A C 1
ATOM 2620 O O . GLU A 1 335 ? 36.888 -2.004 -22.932 1.00 36.25 335 GLU A O 1
ATOM 2625 N N . LEU A 1 336 ? 38.957 -2.775 -22.306 1.00 33.78 336 LEU A N 1
ATOM 2626 C CA . LEU A 1 336 ? 39.807 -1.589 -22.068 1.00 33.78 336 LEU A CA 1
ATOM 2627 C C . LEU A 1 336 ? 39.694 -0.838 -20.731 1.00 33.78 336 LEU A C 1
ATOM 2629 O O . LEU A 1 336 ? 38.744 -0.049 -20.526 1.00 33.78 336 LEU A O 1
#

Secondary structure (DSSP, 8-state):
-HHHHHHS-SS----------TTT-HHHHHHTT--SS---EEE-TT-SSEEEP-S--SHHHHHHHHHHHTT-----------------TTEEE--TTTHHHHHTSSEEEEEEE-TT-HHHHHHHHHHHHHHHHTTT-TTEEEEEEETTT-HHHHHHTT--SSSEEEEEETTEEEEEE-S--SHHHHHHHHHHHHTSPPPP-------S--------SSS--TTSEE--TTTHHHHHSSSEEEEEEE-TT-GGGSSHHHHHHHHHHHHHHH-TTS-EEEEEEETTT-HHHHHHTT--SSSEEEEEETTEEEEE--S--SHHHHHHHHHHHHT-----

Solvent-accessible surface area (backbone atoms only — not comparable to full-atom values): 20434 Å² total; per-residue (Å²): 105,73,46,55,59,36,64,64,44,92,67,88,56,93,49,81,70,82,86,81,60,56,92,77,46,42,66,63,31,54,78,70,67,59,87,66,86,90,75,52,64,51,63,53,92,94,47,93,65,54,53,72,65,85,73,65,95,46,72,68,55,48,50,52,51,51,38,53,74,69,67,49,84,72,75,90,72,75,72,85,62,74,74,75,74,71,89,53,64,46,52,43,82,46,40,62,91,41,38,70,73,61,41,40,54,56,33,33,45,33,38,38,27,40,95,85,38,68,67,30,59,68,40,46,62,43,53,48,54,51,10,48,76,38,51,88,42,91,69,46,41,32,36,37,30,50,43,81,82,20,52,62,54,32,57,76,68,67,63,86,58,70,58,36,42,37,34,28,44,51,60,37,85,76,44,75,66,84,76,70,82,48,62,65,58,48,50,52,50,50,55,59,58,70,69,54,81,77,86,73,96,74,88,80,92,79,90,78,88,76,88,86,84,75,97,61,94,76,70,66,54,94,55,38,43,82,44,47,92,89,46,39,68,74,62,28,40,60,49,35,2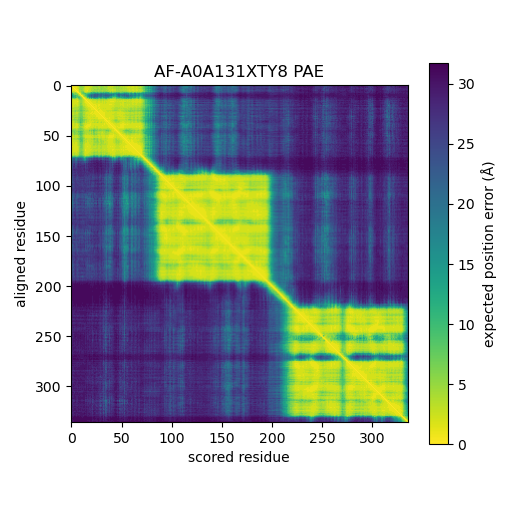6,40,35,39,38,28,35,90,84,40,75,73,38,69,72,39,56,66,45,52,44,54,51,17,45,48,46,71,72,72,38,99,83,56,68,60,44,33,34,36,33,51,37,75,78,39,47,70,60,36,54,76,68,68,58,87,58,65,60,39,42,37,33,25,44,55,60,36,86,70,48,68,73,81,78,76,76,51,62,67,49,51,50,53,54,48,52,66,74,70,55,85,72,85,88,137

pLDDT: mean 76.34, std 18.03, range [25.98, 97.19]

Radius of gyration: 26.57 Å; Cα contacts (8 Å, |Δi|>4): 412; chains: 1; bounding box: 60×58×74 Å

Mean predicted aligned error: 19.72 Å

Sequence (336 aa):
ELAEKYNEAKEESKVTIAKVDCTVDTTLCTDQGIMSYPVLKFFKEGSKEGVKYWGPRDLISLEAFIAESLGQEQPEVAKPVPAAPAPVSGLVEVTDGTFRTVLGQGRHFVKFYAPWCGHCQKLAPVWADLAASLEHDPSLKVAKVDCTANRLVCNEFEVEAYPTLLWIEQGKLVGKYRGGHSHEELKEFVSRMTQRETPSPEEGSHEGQQDLPSCFWWESPPSVMELSASNFEGVVAEGVTFVMFYASWCSHCKWLPPTWADLALSYGMLVARTEVKVATVDCSVYEALCNSHEVQGYPTLVLFKDGKRAAELNGARDLEALYGFMYVHLGRHDEL